Protein AF-A5JLA4-F1 (afdb_monomer)

InterPro domains:
  IPR000717 Proteasome component (PCI) domain [PS50250] (192-297)
  IPR008905 Eukaryotic translation i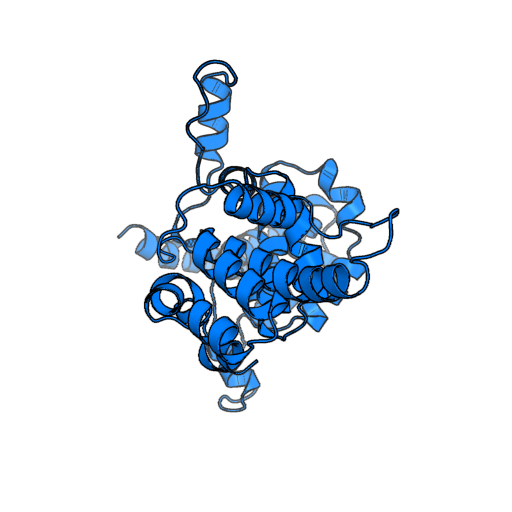nitiation factor 3 subunit C, N-terminal domain [PF05470] (1-224)
  IPR027516 Eukaryotic translation initiation factor 3 subunit C [PTHR13937] (1-297)

Solvent-accessible surface area (backbone atoms only — not comparable to full-atom values): 17112 Å² total; per-residue (Å²): 117,77,72,65,54,50,58,56,53,54,49,53,53,50,56,51,44,60,49,31,76,74,73,48,53,69,70,56,42,44,54,50,45,50,56,52,45,74,75,44,38,84,59,84,59,70,64,58,55,36,42,72,71,66,78,47,72,89,82,63,85,40,77,64,58,54,49,52,52,48,41,54,48,31,66,77,64,54,90,48,70,68,61,41,51,54,42,51,42,41,51,34,33,32,32,14,73,72,68,35,43,69,65,24,51,51,51,52,66,75,60,56,46,86,80,56,50,86,81,49,56,70,74,56,45,31,47,45,49,44,25,36,50,41,41,17,53,24,25,44,69,75,63,39,40,70,58,15,30,65,48,33,46,72,53,56,72,68,74,47,53,49,51,54,54,26,69,46,79,75,92,64,77,91,81,84,70,56,73,67,57,53,53,55,54,61,71,62,41,58,60,74,94,74,57,72,64,61,67,39,55,51,47,56,40,50,54,28,44,46,70,56,46,50,59,52,45,67,76,44,70,86,49,90,83,70,80,80,89,54,68,68,63,53,50,54,49,52,54,61,70,68,44,90,75,81,73,84,66,82,50,74,68,42,24,52,49,50,17,48,53,29,48,74,72,68,38,57,68,59,19,49,49,42,58,68,27,76,73,42,33,73,70,38,43,66,76,43,95,59,35,65,66,57,70,76,104

Radius of gyration: 21.77 Å; Cα contacts (8 Å, |Δi|>4): 275; chains: 1; bounding box: 60×40×55 Å

Mean predicted aligned error: 8.44 Å

Organism: NCBI:txid442706

pLDDT: mean 81.67, std 9.73, range [46.94, 92.56]

Structure (mmCIF, N/CA/C/O backbone):
data_AF-A5JLA4-F1
#
_entry.id   AF-A5JLA4-F1
#
loop_
_atom_site.group_PDB
_atom_site.id
_atom_site.type_symbol
_atom_site.label_atom_id
_atom_site.label_alt_id
_atom_site.label_comp_id
_atom_site.label_asym_id
_atom_site.label_entity_id
_atom_site.label_seq_id
_atom_site.pdbx_PDB_ins_code
_atom_site.Cartn_x
_atom_site.Cartn_y
_atom_site.Cartn_z
_atom_site.occupancy
_atom_site.B_iso_or_equiv
_atom_site.auth_seq_id
_atom_site.auth_comp_id
_atom_site.auth_asym_id
_atom_site.auth_atom_id
_atom_site.pdbx_PDB_model_num
ATOM 1 N N . GLU A 1 1 ? -8.160 -22.209 12.274 1.00 66.94 1 GLU A N 1
ATOM 2 C CA . GLU A 1 1 ? -9.284 -22.419 13.219 1.00 66.94 1 GLU A CA 1
ATOM 3 C C . GLU A 1 1 ? -9.563 -21.204 14.099 1.00 66.94 1 GLU A C 1
ATOM 5 O O . GLU A 1 1 ? -10.666 -20.693 14.002 1.00 66.94 1 GLU A O 1
ATOM 10 N N . ARG A 1 2 ? -8.575 -20.645 14.817 1.00 79.19 2 ARG A N 1
ATOM 11 C CA . ARG A 1 2 ? -8.752 -19.456 15.691 1.00 79.19 2 ARG A CA 1
ATOM 12 C C . ARG A 1 2 ? -9.284 -18.174 15.027 1.00 79.19 2 ARG A C 1
ATOM 14 O O . ARG A 1 2 ? -9.806 -17.306 15.708 1.00 79.19 2 ARG A O 1
ATOM 21 N N . LEU A 1 3 ? -9.168 -18.032 13.703 1.00 80.38 3 LEU A N 1
ATOM 22 C CA . LEU A 1 3 ? -9.750 -16.883 12.989 1.00 80.38 3 LEU A CA 1
ATOM 23 C C . LEU A 1 3 ? -11.290 -16.910 13.004 1.00 80.38 3 LEU A C 1
ATOM 25 O O . LEU A 1 3 ? -11.921 -15.863 12.918 1.00 80.38 3 LEU A O 1
ATOM 29 N N . LYS A 1 4 ? -11.907 -18.093 13.155 1.00 82.06 4 LYS A N 1
ATOM 30 C CA . LYS A 1 4 ? -13.369 -18.228 13.247 1.00 82.06 4 LYS A CA 1
ATOM 31 C C . LYS A 1 4 ? -13.924 -17.518 14.490 1.00 82.06 4 LYS A C 1
ATOM 33 O O . LYS A 1 4 ? -15.010 -16.947 14.422 1.00 82.06 4 LYS A O 1
ATOM 38 N N . ASP A 1 5 ? -13.145 -17.475 15.571 1.00 86.50 5 ASP A N 1
ATOM 39 C CA . ASP A 1 5 ? -13.527 -16.838 16.836 1.00 86.50 5 ASP A CA 1
ATOM 40 C C . ASP A 1 5 ? -13.591 -15.305 16.734 1.00 86.50 5 ASP A C 1
ATOM 42 O O . ASP A 1 5 ? -14.244 -14.641 17.542 1.00 86.50 5 ASP A O 1
ATOM 46 N N . GLU A 1 6 ? -12.970 -14.713 15.707 1.00 83.94 6 GLU A N 1
ATOM 47 C CA . GLU A 1 6 ? -13.051 -13.272 15.470 1.00 83.94 6 GLU A CA 1
ATOM 48 C C . GLU A 1 6 ? -14.491 -12.827 15.161 1.00 83.94 6 GLU A C 1
ATOM 50 O O . GLU A 1 6 ? -14.903 -11.720 15.519 1.00 83.94 6 GLU A O 1
ATOM 55 N N . VAL A 1 7 ? -15.296 -13.696 14.544 1.00 85.06 7 VAL A N 1
ATOM 56 C CA . VAL A 1 7 ? -16.712 -13.411 14.273 1.00 85.06 7 VAL A CA 1
ATOM 57 C C . VAL A 1 7 ? -17.472 -13.221 15.585 1.00 85.06 7 VAL A C 1
ATOM 59 O O . VAL A 1 7 ? -18.279 -12.299 15.709 1.00 85.06 7 VAL A O 1
ATOM 62 N N . THR A 1 8 ? -17.186 -14.050 16.587 1.00 87.88 8 THR A N 1
ATOM 63 C CA . THR A 1 8 ? -17.777 -13.971 17.927 1.00 87.88 8 THR A CA 1
ATOM 64 C C . THR A 1 8 ? -17.363 -12.683 18.633 1.00 87.88 8 THR A C 1
ATOM 66 O O . THR A 1 8 ? -18.220 -11.968 19.148 1.00 87.88 8 THR A O 1
ATOM 69 N N . VAL A 1 9 ? -16.077 -12.320 18.571 1.00 88.31 9 VAL A N 1
ATOM 70 C CA . VAL A 1 9 ? -15.567 -11.049 19.120 1.00 88.31 9 VAL A CA 1
ATOM 71 C C . VAL A 1 9 ? -16.243 -9.851 18.449 1.00 88.31 9 VAL A C 1
ATOM 73 O O . VAL A 1 9 ? -16.721 -8.940 19.122 1.00 88.31 9 VAL A O 1
ATOM 76 N N . THR A 1 10 ? -16.371 -9.876 17.123 1.00 86.19 10 THR A N 1
ATOM 77 C CA . THR A 1 10 ? -16.999 -8.794 16.352 1.00 86.19 10 THR A CA 1
ATOM 78 C C . THR A 1 10 ? -18.482 -8.616 16.706 1.00 86.19 10 THR A C 1
ATOM 80 O O . THR A 1 10 ? -18.977 -7.483 16.704 1.00 86.19 10 THR A O 1
ATOM 83 N N . LYS A 1 11 ? -19.186 -9.712 17.030 1.00 88.06 11 LYS A N 1
ATOM 84 C CA . LYS A 1 11 ? -20.574 -9.689 17.523 1.00 88.06 11 LYS A CA 1
ATOM 85 C C . LYS A 1 11 ? -20.670 -9.074 18.915 1.00 88.06 11 LYS A C 1
ATOM 87 O O . LYS A 1 11 ? -21.504 -8.201 19.119 1.00 88.06 11 LYS A O 1
ATOM 92 N N . ILE A 1 12 ? -19.786 -9.463 19.835 1.00 90.19 12 ILE A N 1
ATOM 93 C CA . ILE A 1 12 ? -19.742 -8.889 21.188 1.00 90.19 12 ILE A CA 1
ATOM 94 C C . ILE A 1 12 ? -19.487 -7.381 21.114 1.00 90.19 12 ILE A C 1
ATOM 96 O O . ILE A 1 12 ? -20.212 -6.613 21.737 1.00 90.19 12 ILE A O 1
ATOM 100 N N . ILE A 1 13 ? -18.525 -6.942 20.295 1.00 88.12 13 ILE A N 1
ATOM 101 C CA . ILE A 1 13 ? -18.253 -5.512 20.084 1.00 88.12 13 ILE A CA 1
ATOM 102 C C . ILE A 1 13 ? -19.504 -4.790 19.565 1.00 88.12 13 ILE A C 1
ATOM 104 O O . ILE A 1 13 ? -19.798 -3.689 20.016 1.00 88.12 13 ILE A O 1
ATOM 108 N N . ALA A 1 14 ? -20.269 -5.400 18.654 1.00 86.44 14 ALA A N 1
ATOM 109 C CA . ALA A 1 14 ? -21.513 -4.807 18.162 1.00 86.44 14 ALA A CA 1
ATOM 110 C C . ALA A 1 14 ? -22.585 -4.686 19.262 1.00 86.44 14 ALA A C 1
ATOM 112 O O . ALA A 1 14 ? -23.223 -3.644 19.373 1.00 86.44 14 ALA A O 1
ATOM 113 N N . SER A 1 15 ? -22.754 -5.703 20.112 1.00 86.75 15 SER A N 1
ATOM 114 C CA . SER A 1 15 ? -23.677 -5.638 21.256 1.00 86.75 15 SER A CA 1
ATOM 115 C C . SER A 1 15 ? -23.265 -4.570 22.271 1.00 86.75 15 SER A C 1
ATOM 117 O O . SER A 1 15 ? -24.107 -3.826 22.768 1.00 86.75 15 SER A O 1
ATOM 119 N N . VAL A 1 16 ? -21.964 -4.463 22.540 1.00 87.31 16 VAL A N 1
ATOM 120 C CA . VAL A 1 16 ? -21.384 -3.451 23.429 1.00 87.31 16 VAL A CA 1
ATOM 121 C C . VAL A 1 16 ? -21.577 -2.042 22.860 1.00 87.31 16 VAL A C 1
ATOM 123 O O . VAL A 1 16 ? -21.908 -1.127 23.608 1.00 87.31 16 VAL A O 1
ATOM 126 N N . LEU A 1 17 ? -21.453 -1.865 21.542 1.00 85.69 17 LEU A N 1
ATOM 127 C CA . LEU A 1 17 ? -21.744 -0.593 20.878 1.00 85.69 17 LEU A CA 1
ATOM 128 C C . LEU A 1 17 ? -23.204 -0.169 21.047 1.00 85.69 17 LEU A C 1
ATOM 130 O O . LEU A 1 17 ? -23.449 0.964 21.439 1.00 85.69 17 LEU A O 1
ATOM 134 N N . ILE A 1 18 ? -24.160 -1.079 20.835 1.00 86.38 18 ILE A N 1
ATOM 135 C CA . ILE A 1 18 ? -25.594 -0.785 21.018 1.00 86.38 18 ILE A CA 1
ATOM 136 C C . ILE A 1 18 ? -25.888 -0.356 22.463 1.00 86.38 18 ILE A C 1
ATOM 138 O O . ILE A 1 18 ? -26.743 0.494 22.705 1.00 86.38 18 ILE A O 1
ATOM 142 N N . TYR A 1 19 ? -25.184 -0.941 23.433 1.00 86.88 19 TYR A N 1
ATOM 143 C CA . TYR A 1 19 ? -25.302 -0.550 24.833 1.00 86.88 19 TYR A CA 1
ATOM 144 C C . TYR A 1 19 ? -24.712 0.845 25.094 1.00 86.88 19 TYR A C 1
ATOM 146 O O . TYR A 1 19 ? -25.384 1.696 25.681 1.00 86.88 19 TYR A O 1
ATOM 154 N N . PHE A 1 20 ? -23.493 1.115 24.617 1.00 83.81 20 PHE A N 1
ATOM 155 C CA . PHE A 1 20 ? -22.847 2.419 24.792 1.00 83.81 20 PHE A CA 1
ATOM 156 C C . PHE A 1 20 ? -23.548 3.548 24.033 1.00 83.81 20 PHE A C 1
ATOM 158 O O . PHE A 1 20 ? -23.560 4.668 24.523 1.00 83.81 20 PHE A O 1
ATOM 165 N N . GLU A 1 21 ? -24.201 3.277 22.903 1.00 82.62 21 GLU A N 1
ATOM 166 C CA . GLU A 1 21 ? -25.035 4.271 22.212 1.00 82.62 21 GLU A CA 1
ATOM 167 C C . GLU A 1 21 ? -26.263 4.692 23.040 1.00 82.62 21 GLU A C 1
ATOM 169 O O . GLU A 1 21 ? -26.787 5.785 22.841 1.00 82.62 21 GLU A O 1
ATOM 174 N N . ARG A 1 22 ? -26.727 3.852 23.977 1.00 82.81 22 ARG A N 1
ATOM 175 C CA . ARG A 1 22 ? -27.894 4.141 24.831 1.00 82.81 22 ARG A CA 1
ATOM 176 C C . ARG A 1 22 ? -27.537 4.789 26.166 1.00 82.81 22 ARG A C 1
ATOM 178 O O . ARG A 1 22 ? -28.340 5.550 26.691 1.00 82.81 22 ARG A O 1
ATOM 185 N N . VAL A 1 23 ? -26.388 4.433 26.738 1.00 81.75 23 VAL A N 1
ATOM 186 C CA . VAL A 1 23 ? -26.038 4.757 28.137 1.00 81.75 23 VAL A CA 1
ATOM 187 C C . VAL A 1 23 ? -24.684 5.472 28.255 1.00 81.75 23 VAL A C 1
ATOM 189 O O . VAL A 1 23 ? -24.396 6.080 29.280 1.00 81.75 23 VAL A O 1
ATOM 192 N N . GLY A 1 24 ? -23.831 5.379 27.235 1.00 73.69 24 GLY A N 1
ATOM 193 C CA . GLY A 1 24 ? -22.407 5.687 27.332 1.00 73.69 24 GLY A CA 1
ATOM 194 C C . GLY A 1 24 ? -22.045 7.167 27.241 1.00 73.69 24 GLY A C 1
ATOM 195 O O . GLY A 1 24 ? -22.727 7.976 26.614 1.00 73.69 24 GLY A O 1
ATOM 196 N N . ASN A 1 25 ? -20.888 7.487 27.821 1.00 81.62 25 ASN A N 1
ATOM 197 C CA . ASN A 1 25 ? -20.228 8.782 27.667 1.00 81.62 25 ASN A CA 1
ATOM 198 C C . ASN A 1 25 ? -19.558 8.903 26.286 1.00 81.62 25 ASN A C 1
ATOM 200 O O . ASN A 1 25 ? -19.065 7.915 25.739 1.00 81.62 25 ASN A O 1
ATOM 204 N N . GLU A 1 26 ? -19.433 10.126 25.755 1.00 81.94 26 GLU A N 1
ATOM 205 C CA . GLU A 1 26 ? -18.855 10.380 24.418 1.00 81.94 26 GLU A CA 1
ATOM 206 C C . GLU A 1 26 ? -17.454 9.754 24.240 1.00 81.94 26 GLU A C 1
ATOM 208 O O . GLU A 1 26 ? -17.169 9.123 23.222 1.00 81.94 26 GLU A O 1
ATOM 213 N N . ASN A 1 27 ? -16.608 9.812 25.274 1.00 82.50 27 ASN A N 1
ATOM 214 C CA . ASN A 1 27 ? -15.267 9.213 25.264 1.00 82.50 27 ASN A CA 1
ATOM 215 C C . ASN A 1 27 ? -15.278 7.674 25.196 1.00 82.50 27 ASN A C 1
ATOM 217 O O . ASN A 1 27 ? -14.388 7.063 24.598 1.00 82.50 27 ASN A O 1
ATOM 221 N N . GLU A 1 28 ? -16.257 7.027 25.828 1.00 83.75 28 GLU A N 1
ATOM 222 C CA . GLU A 1 28 ? -16.392 5.566 25.818 1.00 83.75 28 GLU A CA 1
ATOM 223 C C . GLU A 1 28 ? -16.891 5.084 24.458 1.00 83.75 28 GLU A C 1
ATOM 225 O O . GLU A 1 28 ? -16.367 4.106 23.918 1.00 83.75 28 GLU A O 1
ATOM 230 N N . ILE A 1 29 ? -17.817 5.838 23.860 1.00 84.94 29 ILE A N 1
ATOM 231 C CA . ILE A 1 29 ? -18.308 5.617 22.500 1.00 84.94 29 ILE A CA 1
ATOM 232 C C . ILE A 1 29 ? -17.151 5.724 21.495 1.00 84.94 29 ILE A C 1
ATOM 234 O O . ILE A 1 29 ? -16.971 4.819 20.680 1.00 84.94 29 ILE A O 1
ATOM 238 N N . CYS A 1 30 ? -16.295 6.750 21.594 1.00 84.94 30 CYS A N 1
ATOM 239 C CA . CYS A 1 30 ? -15.115 6.890 20.727 1.00 84.94 30 CYS A CA 1
ATOM 240 C C . CYS A 1 30 ? -14.162 5.687 20.826 1.00 84.94 30 CYS A C 1
ATOM 242 O O . CYS A 1 30 ? -13.672 5.188 19.810 1.00 84.94 30 CYS A O 1
ATOM 244 N N . ARG A 1 31 ? -13.926 5.164 22.036 1.00 85.81 31 ARG A N 1
ATOM 245 C CA . ARG A 1 31 ? -13.089 3.966 22.237 1.00 85.81 31 ARG A CA 1
ATOM 246 C C . ARG A 1 31 ? -13.733 2.715 21.648 1.00 85.81 31 ARG A C 1
ATOM 248 O O . ARG A 1 31 ? -13.039 1.917 21.017 1.00 85.81 31 ARG A O 1
ATOM 255 N N . ALA A 1 32 ? -15.037 2.538 21.838 1.00 86.88 32 ALA A N 1
ATOM 256 C CA . ALA A 1 32 ? -15.764 1.401 21.290 1.00 86.88 32 ALA A CA 1
ATOM 257 C C . ALA A 1 32 ? -15.799 1.442 19.750 1.00 86.88 32 ALA A C 1
ATOM 259 O O . ALA A 1 32 ? -15.558 0.418 19.104 1.00 86.88 32 ALA A O 1
ATOM 260 N N . TYR A 1 33 ? -15.995 2.623 19.152 1.00 87.75 33 TYR A N 1
ATOM 261 C CA . TYR A 1 33 ? -15.891 2.814 17.704 1.00 87.75 33 TYR A CA 1
ATOM 262 C C . TYR A 1 33 ? -14.491 2.516 17.185 1.00 87.75 33 TYR A C 1
ATOM 264 O O . TYR A 1 33 ? -14.370 1.781 16.208 1.00 87.75 33 TYR A O 1
ATOM 272 N N . LEU A 1 34 ? -13.433 2.975 17.861 1.00 87.88 34 LEU A N 1
ATOM 273 C CA . LEU A 1 34 ? -12.066 2.633 17.467 1.00 87.88 34 LEU A CA 1
ATOM 274 C C . LEU A 1 34 ? -11.853 1.112 17.441 1.00 87.88 34 LEU A C 1
ATOM 276 O O . LEU A 1 34 ? -11.299 0.590 16.477 1.00 87.88 34 LEU A O 1
ATOM 280 N N . ARG A 1 35 ? -12.350 0.376 18.445 1.00 87.69 35 ARG A N 1
ATOM 281 C CA . ARG A 1 35 ? -12.269 -1.096 18.454 1.00 87.69 35 ARG A CA 1
ATOM 282 C C . ARG A 1 35 ? -13.012 -1.728 17.287 1.00 87.69 35 ARG A C 1
ATOM 284 O O . ARG A 1 35 ? -12.514 -2.672 16.683 1.00 87.69 35 ARG A O 1
ATOM 291 N N . LYS A 1 36 ? -14.187 -1.211 16.935 1.00 87.62 36 LYS A N 1
ATOM 292 C CA . LYS A 1 36 ? -14.930 -1.701 15.771 1.00 87.62 36 LYS A CA 1
ATOM 293 C C . LYS A 1 36 ? -14.187 -1.423 14.465 1.00 87.62 36 LYS A C 1
ATOM 295 O O . LYS A 1 36 ? -14.113 -2.316 13.623 1.00 87.62 36 LYS A O 1
ATOM 300 N N . ILE A 1 37 ? -13.607 -0.231 14.330 1.00 88.38 37 ILE A N 1
ATOM 301 C CA . ILE A 1 37 ? -12.785 0.173 13.186 1.00 88.38 37 ILE A CA 1
ATOM 302 C C . ILE A 1 37 ? -11.580 -0.761 13.039 1.00 88.38 37 ILE A C 1
ATOM 304 O O . ILE A 1 37 ? -11.349 -1.257 11.940 1.00 88.38 37 ILE A O 1
ATOM 308 N N . GLU A 1 38 ? -10.874 -1.081 14.131 1.00 86.62 38 GLU A N 1
ATOM 309 C CA . GLU A 1 38 ? -9.715 -1.995 14.144 1.00 86.62 38 GLU A CA 1
ATOM 310 C C . GLU A 1 38 ? -10.033 -3.390 13.568 1.00 86.62 38 GLU A C 1
ATOM 312 O O . GLU A 1 38 ? -9.162 -4.015 12.966 1.00 86.62 38 GLU A O 1
ATOM 317 N N . HIS A 1 39 ? -11.276 -3.864 13.688 1.00 85.81 39 HIS A N 1
ATOM 318 C CA . HIS A 1 39 ? -11.716 -5.150 13.127 1.00 85.81 39 HIS A CA 1
ATOM 319 C C . HIS A 1 39 ? -12.315 -5.061 11.713 1.00 85.81 39 HIS A C 1
ATOM 321 O O . HIS A 1 39 ? -12.572 -6.097 11.093 1.00 85.81 39 HIS A O 1
ATOM 327 N N . LEU A 1 40 ? -12.556 -3.847 11.207 1.00 85.12 40 LEU A N 1
ATOM 328 C CA . LEU A 1 40 ? -13.207 -3.598 9.919 1.00 85.12 40 LEU A CA 1
ATOM 329 C C . LEU A 1 40 ? -12.229 -3.100 8.848 1.00 85.12 40 LEU A C 1
ATOM 331 O O . LEU A 1 40 ? -12.338 -3.507 7.696 1.00 85.12 40 LEU A O 1
ATOM 335 N N . TYR A 1 41 ? -11.264 -2.247 9.211 1.00 87.25 41 TYR A N 1
ATOM 336 C CA . TYR A 1 41 ? -10.481 -1.466 8.242 1.00 87.25 41 TYR A CA 1
ATOM 337 C C . TYR A 1 41 ? -9.702 -2.314 7.228 1.00 87.25 41 TYR A C 1
ATOM 339 O O . TYR A 1 41 ? -9.561 -1.910 6.076 1.00 87.25 41 TYR A O 1
ATOM 347 N N . TYR A 1 42 ? -9.230 -3.491 7.642 1.00 84.75 42 TYR A N 1
ATOM 348 C CA . TYR A 1 42 ? -8.415 -4.378 6.814 1.00 84.75 42 TYR A CA 1
ATOM 349 C C . TYR A 1 42 ? -9.233 -5.389 5.996 1.00 84.75 42 TYR A C 1
ATOM 351 O O . TYR A 1 42 ? -8.670 -6.088 5.154 1.00 84.75 42 TYR A O 1
ATOM 359 N N . LYS A 1 43 ? -10.545 -5.498 6.242 1.00 83.81 43 LYS A N 1
ATOM 360 C CA . LYS A 1 43 ? -11.416 -6.428 5.521 1.00 83.81 43 LYS A CA 1
ATOM 361 C C . LYS A 1 43 ? -11.858 -5.786 4.217 1.00 83.81 43 LYS A C 1
ATOM 363 O O . LYS A 1 43 ? -12.445 -4.705 4.207 1.00 83.81 43 LYS A O 1
ATOM 368 N N . PHE A 1 44 ? -11.572 -6.479 3.123 1.00 77.75 44 PHE A N 1
ATOM 369 C CA . PHE A 1 44 ? -12.075 -6.099 1.818 1.00 77.75 44 PHE A CA 1
ATOM 370 C C . PHE A 1 44 ? -13.526 -6.544 1.682 1.00 77.75 44 PHE A C 1
ATOM 372 O O . PHE A 1 44 ? -13.865 -7.693 1.965 1.00 77.75 44 PHE A O 1
ATOM 379 N N . ASP A 1 45 ? -14.366 -5.618 1.248 1.00 73.69 45 ASP A N 1
ATOM 380 C CA . ASP A 1 45 ? -15.789 -5.832 1.054 1.00 73.69 45 ASP A CA 1
ATOM 381 C C . ASP A 1 45 ? -16.081 -5.708 -0.448 1.00 73.69 45 ASP A C 1
ATOM 383 O O . ASP A 1 45 ? -16.124 -4.592 -0.976 1.00 73.69 45 ASP A O 1
ATOM 387 N N . PRO A 1 46 ? -16.259 -6.833 -1.164 1.00 65.94 46 PRO A N 1
ATOM 388 C CA . PRO A 1 46 ? -16.522 -6.808 -2.599 1.00 65.94 46 PRO A CA 1
ATOM 389 C C . PRO A 1 46 ? -17.856 -6.123 -2.928 1.00 65.94 46 PRO A C 1
ATOM 391 O O . PRO A 1 46 ? -18.048 -5.677 -4.061 1.00 65.94 46 PRO A O 1
ATOM 394 N N . ASN A 1 47 ? -18.762 -5.975 -1.953 1.00 63.16 47 ASN A N 1
ATOM 395 C CA . ASN A 1 47 ? -20.036 -5.292 -2.150 1.00 63.16 47 ASN A CA 1
ATOM 396 C C . ASN A 1 47 ? -19.849 -3.782 -2.356 1.00 63.16 47 ASN A C 1
ATOM 398 O O . ASN A 1 47 ? -20.628 -3.177 -3.086 1.00 63.16 47 ASN A O 1
ATOM 402 N N . VAL A 1 48 ? -18.777 -3.178 -1.823 1.00 61.62 48 VAL A N 1
ATOM 403 C CA . VAL A 1 48 ? -18.426 -1.765 -2.081 1.00 61.62 48 VAL A CA 1
ATOM 404 C C . VAL A 1 48 ? -18.144 -1.544 -3.568 1.00 61.62 48 VAL A C 1
ATOM 406 O O . VAL A 1 48 ? -18.594 -0.566 -4.165 1.00 61.62 48 VAL A O 1
ATOM 409 N N . LEU A 1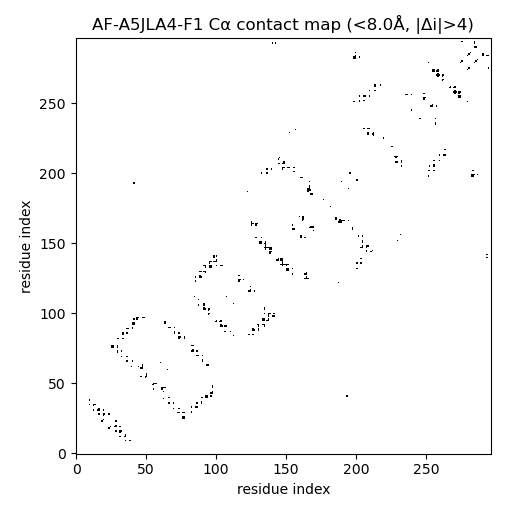 49 ? -17.420 -2.475 -4.189 1.00 61.78 49 LEU A N 1
ATOM 410 C CA . LEU A 1 49 ? -17.076 -2.400 -5.608 1.00 61.78 49 LEU A CA 1
ATOM 411 C C . LEU A 1 49 ? -18.260 -2.741 -6.506 1.00 61.78 49 LEU A C 1
ATOM 413 O O . LEU A 1 49 ? -18.426 -2.107 -7.544 1.00 61.78 49 LEU A O 1
ATOM 417 N N . LYS A 1 50 ? -19.121 -3.675 -6.096 1.00 60.31 50 LYS A N 1
ATOM 418 C CA . LYS A 1 50 ? -20.383 -3.959 -6.798 1.00 60.31 50 LYS A CA 1
ATOM 419 C C . LYS A 1 50 ? -21.367 -2.788 -6.720 1.00 60.31 50 LYS A C 1
ATOM 421 O O . LYS A 1 50 ? -21.991 -2.457 -7.723 1.00 60.31 50 LYS A O 1
ATOM 426 N N . LYS A 1 51 ? -21.428 -2.086 -5.580 1.00 59.97 51 LYS A N 1
ATOM 427 C CA . LYS A 1 51 ? -22.171 -0.822 -5.425 1.00 59.97 51 LYS A CA 1
ATOM 428 C C . LYS A 1 51 ? -21.618 0.263 -6.354 1.00 59.97 51 LYS A C 1
ATOM 430 O O . LYS A 1 51 ? -22.393 0.931 -7.027 1.00 59.97 51 LYS A O 1
ATOM 435 N N . LYS A 1 52 ? -20.290 0.387 -6.480 1.00 59.50 52 LYS A N 1
ATOM 436 C CA . LYS A 1 52 ? -19.654 1.294 -7.459 1.00 59.50 52 LYS A CA 1
ATOM 437 C C . LYS A 1 52 ? -19.927 0.920 -8.918 1.00 59.50 52 LYS A C 1
ATOM 439 O O . LYS A 1 52 ? -20.061 1.814 -9.744 1.00 59.50 52 LYS A O 1
ATOM 444 N N . LYS A 1 53 ? -19.999 -0.376 -9.233 1.00 60.41 53 LYS A N 1
ATOM 445 C CA . LYS A 1 53 ? -20.340 -0.888 -10.573 1.00 60.41 53 LYS A CA 1
ATOM 446 C C . LYS A 1 53 ? -21.847 -0.822 -10.874 1.00 60.41 53 LYS A C 1
ATOM 448 O O . LYS A 1 53 ? -22.241 -1.096 -11.999 1.00 60.41 53 LYS A O 1
ATOM 453 N N . GLY A 1 54 ? -22.672 -0.403 -9.905 1.00 57.56 54 GLY A N 1
ATOM 454 C CA . GLY A 1 54 ? -24.111 -0.180 -10.074 1.00 57.56 54 GLY A CA 1
ATOM 455 C C . GLY A 1 54 ? -24.983 -1.435 -9.948 1.00 57.56 54 GLY A C 1
ATOM 456 O O . GLY A 1 54 ? -26.163 -1.378 -10.270 1.00 57.56 54 GLY A O 1
ATOM 457 N N . GLU A 1 55 ? -24.434 -2.559 -9.475 1.00 55.72 55 GLU A N 1
ATOM 458 C CA . GLU A 1 55 ? -25.135 -3.855 -9.414 1.00 55.72 55 GLU A CA 1
ATOM 459 C C . GLU A 1 55 ? -25.991 -4.044 -8.142 1.00 55.72 55 GLU A C 1
ATOM 461 O O . GLU A 1 55 ? -26.755 -5.003 -8.057 1.00 55.72 55 GLU A O 1
ATOM 466 N N . ILE A 1 56 ? -25.882 -3.155 -7.142 1.00 48.09 56 ILE A N 1
ATOM 467 C CA . ILE A 1 56 ? -26.567 -3.268 -5.837 1.00 48.09 56 ILE A CA 1
ATOM 468 C C . ILE A 1 56 ? -27.320 -1.961 -5.518 1.00 48.09 56 ILE A C 1
ATOM 470 O O . ILE A 1 56 ? -26.777 -0.878 -5.759 1.00 48.09 56 ILE A O 1
ATOM 474 N N . PRO A 1 57 ? -28.548 -2.020 -4.959 1.00 46.94 57 PRO A N 1
ATOM 475 C CA . PRO A 1 57 ? -29.307 -0.834 -4.568 1.00 46.94 57 PRO A CA 1
ATOM 476 C C . PRO A 1 57 ? -28.614 -0.002 -3.471 1.00 46.94 57 PRO A C 1
ATOM 478 O O . PRO A 1 57 ? -27.976 -0.522 -2.558 1.00 46.94 57 PRO A O 1
ATOM 481 N N . VAL A 1 58 ? -28.808 1.322 -3.536 1.00 53.25 58 VAL A N 1
ATOM 482 C CA . VAL A 1 58 ? -28.226 2.360 -2.649 1.00 53.25 58 VAL A CA 1
ATOM 483 C C . VAL A 1 58 ? -28.538 2.144 -1.154 1.00 53.25 58 VAL A C 1
ATOM 485 O O . VAL A 1 58 ? -27.859 2.702 -0.294 1.00 53.25 58 VAL A O 1
ATOM 488 N N . THR A 1 59 ? -29.533 1.315 -0.837 1.00 47.03 59 THR A N 1
ATOM 489 C CA . THR A 1 59 ? -30.055 1.036 0.508 1.00 47.03 59 THR A CA 1
ATOM 490 C C . THR A 1 59 ? -29.189 0.128 1.380 1.00 47.03 59 THR A C 1
ATOM 492 O O . THR A 1 59 ? -29.373 0.142 2.597 1.00 47.03 59 THR A O 1
ATOM 495 N N . GLU A 1 60 ? -28.252 -0.651 0.827 1.00 55.47 60 GLU A N 1
ATOM 496 C CA . GLU A 1 60 ? -27.365 -1.458 1.672 1.00 55.47 60 GLU A CA 1
ATOM 497 C C . GLU A 1 60 ? -26.272 -0.589 2.307 1.00 55.47 60 GLU A C 1
ATOM 499 O O . GLU A 1 60 ? -25.415 -0.004 1.627 1.00 55.47 60 GLU A O 1
ATOM 504 N N . VAL A 1 61 ? -26.318 -0.515 3.643 1.00 58.94 61 VAL A N 1
ATOM 505 C CA . VAL A 1 61 ? -25.303 0.142 4.467 1.00 58.94 61 VAL A CA 1
ATOM 506 C C . VAL A 1 61 ? -23.979 -0.561 4.214 1.00 58.94 61 VAL A C 1
ATOM 508 O O . VAL A 1 61 ? -23.769 -1.703 4.617 1.00 58.94 61 VAL A O 1
ATOM 511 N N . THR A 1 62 ? -23.095 0.122 3.503 1.00 70.44 62 THR A N 1
ATOM 512 C CA . THR A 1 62 ? -21.827 -0.457 3.083 1.00 70.44 62 THR A CA 1
ATOM 513 C C . THR A 1 62 ? -20.792 -0.312 4.199 1.00 70.44 62 THR A C 1
ATOM 515 O O . THR A 1 62 ? -20.868 0.612 5.012 1.00 70.44 62 THR A O 1
ATOM 518 N N . SER A 1 63 ? -19.781 -1.185 4.229 1.00 73.50 63 SER A N 1
ATOM 519 C CA . SER A 1 63 ? -18.654 -1.084 5.171 1.00 73.50 63 SER A CA 1
ATOM 520 C C . SER A 1 63 ? -17.985 0.305 5.164 1.00 73.50 63 SER A C 1
ATOM 522 O O . SER A 1 63 ? -17.554 0.786 6.211 1.00 73.50 63 SER A O 1
ATOM 524 N N . MET A 1 64 ? -17.984 0.982 4.010 1.00 76.75 64 MET A N 1
ATOM 525 C CA . MET A 1 64 ? -17.497 2.354 3.840 1.00 76.75 64 MET A CA 1
ATOM 526 C C . MET A 1 64 ? -18.381 3.398 4.538 1.00 76.75 64 MET A C 1
ATOM 528 O O . MET A 1 64 ? -17.856 4.251 5.242 1.00 76.75 64 MET A O 1
ATOM 532 N N . ASP A 1 65 ? -19.708 3.288 4.427 1.00 80.12 65 ASP A N 1
ATOM 533 C CA . ASP A 1 65 ? -20.648 4.223 5.066 1.00 80.12 65 ASP A CA 1
ATOM 534 C C . ASP A 1 65 ? -20.560 4.133 6.601 1.00 80.12 65 ASP A C 1
ATOM 536 O O . ASP A 1 65 ? -20.622 5.141 7.310 1.00 80.12 65 ASP A O 1
ATOM 540 N N . LEU A 1 66 ? -20.363 2.916 7.127 1.00 82.88 66 LEU A N 1
ATOM 541 C CA . LEU A 1 66 ? -20.115 2.690 8.554 1.00 82.88 66 LEU A CA 1
ATOM 542 C C . LEU A 1 66 ? -18.788 3.305 9.001 1.00 82.88 66 LEU A C 1
ATOM 544 O O . LEU A 1 66 ? -18.750 3.973 10.035 1.00 82.88 66 LEU A O 1
ATOM 548 N N . MET A 1 67 ? -17.718 3.096 8.228 1.00 85.25 67 MET A N 1
ATOM 549 C CA . MET A 1 67 ? -16.404 3.670 8.519 1.00 85.25 67 MET A CA 1
ATOM 550 C C . MET A 1 67 ? -16.474 5.200 8.549 1.00 85.25 67 MET A C 1
ATOM 552 O O . MET A 1 67 ? -16.056 5.810 9.529 1.00 85.25 67 MET A O 1
ATOM 556 N N . ASP A 1 68 ? -17.095 5.812 7.541 1.00 86.31 68 ASP A N 1
ATOM 557 C CA . ASP A 1 68 ? -17.294 7.257 7.460 1.00 86.31 68 ASP A CA 1
ATOM 558 C C . ASP A 1 68 ? -18.075 7.794 8.665 1.00 86.31 68 ASP A C 1
ATOM 560 O O . ASP A 1 68 ? -17.684 8.804 9.254 1.00 86.31 68 ASP A O 1
ATOM 564 N N . LYS A 1 69 ? -19.168 7.125 9.060 1.00 87.56 69 LYS A N 1
ATOM 565 C CA . LYS A 1 69 ? -19.973 7.521 10.226 1.00 87.56 69 LYS A CA 1
ATOM 566 C C . LYS A 1 69 ? -19.146 7.484 11.511 1.00 87.56 69 LYS A C 1
ATOM 568 O O . LYS A 1 69 ? -19.171 8.448 12.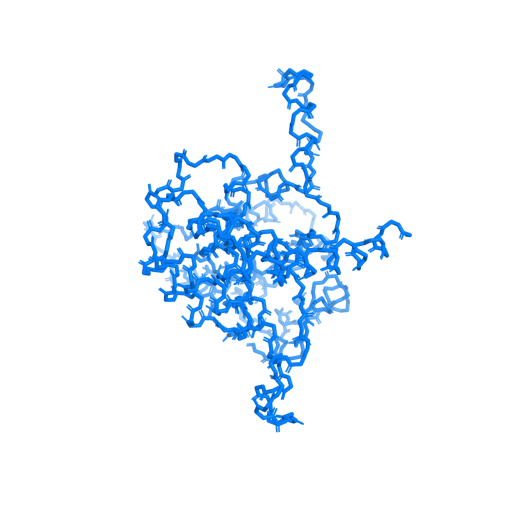277 1.00 87.56 69 LYS A O 1
ATOM 573 N N . PHE A 1 70 ? -18.409 6.398 11.746 1.00 86.81 70 PHE A N 1
ATOM 574 C CA . PHE A 1 70 ? -17.594 6.250 12.952 1.00 86.81 70 PHE A CA 1
ATOM 575 C C . PHE A 1 70 ? -16.427 7.240 12.978 1.00 86.81 70 PHE A C 1
ATOM 577 O O . PHE A 1 70 ? -16.197 7.884 14.000 1.00 86.81 70 PHE A O 1
ATOM 584 N N . CYS A 1 71 ? -15.733 7.432 11.856 1.00 86.88 71 CYS A N 1
ATOM 585 C CA . CYS A 1 71 ? -14.624 8.376 11.761 1.00 86.88 71 CYS A CA 1
ATOM 586 C C . CYS A 1 71 ? -15.092 9.826 11.932 1.00 86.88 71 CYS A C 1
ATOM 588 O O . CYS A 1 71 ? -14.497 10.551 12.723 1.00 86.88 71 CYS A O 1
ATOM 590 N N . LYS A 1 72 ? -16.198 10.241 11.294 1.00 89.00 72 LYS A N 1
ATOM 591 C CA . LYS A 1 72 ? -16.773 11.589 11.479 1.00 89.00 72 LYS A CA 1
ATOM 592 C C . LYS A 1 72 ? -17.175 11.850 12.930 1.00 89.00 72 LYS A C 1
ATOM 594 O O . LYS A 1 72 ? -16.949 12.949 13.432 1.00 89.00 72 LYS A O 1
ATOM 599 N N . PHE A 1 73 ? -17.725 10.846 13.615 1.00 87.25 73 PHE A N 1
ATOM 600 C CA . PHE A 1 73 ? -18.047 10.965 15.036 1.00 87.25 73 PHE A CA 1
ATOM 601 C C . PHE A 1 73 ? -16.789 11.168 15.888 1.00 87.25 73 PHE A C 1
ATOM 603 O O . PHE A 1 73 ? -16.748 12.087 16.704 1.00 87.25 73 PHE A O 1
ATOM 610 N N . ILE A 1 74 ? -15.744 10.363 15.658 1.00 87.06 74 ILE A N 1
ATOM 611 C CA . ILE A 1 74 ? -14.463 10.497 16.365 1.00 87.06 74 ILE A CA 1
ATOM 612 C C . ILE A 1 74 ? -13.846 11.879 16.103 1.00 87.06 74 ILE A C 1
ATOM 614 O O . ILE A 1 74 ? -13.349 12.508 17.029 1.00 87.06 74 ILE A O 1
ATOM 618 N N . TYR A 1 75 ? -13.928 12.408 14.881 1.00 86.44 75 TYR A N 1
ATOM 619 C CA . TYR A 1 75 ? -13.375 13.731 14.568 1.00 86.44 75 TYR A CA 1
ATOM 620 C C . TYR A 1 75 ? -14.058 14.865 15.338 1.00 86.44 75 TYR A C 1
ATOM 622 O O . TYR A 1 75 ? -13.382 15.801 15.751 1.00 86.44 75 TYR A O 1
ATOM 630 N N . ALA A 1 76 ? -15.377 14.781 15.536 1.00 85.75 76 ALA A N 1
ATOM 631 C CA . ALA A 1 76 ? -16.157 15.838 16.175 1.00 85.75 76 ALA A CA 1
ATOM 632 C C . ALA A 1 76 ? -16.139 15.786 17.711 1.00 85.75 76 ALA A C 1
ATOM 634 O O . ALA A 1 76 ? -16.306 16.819 18.356 1.00 85.75 76 ALA A O 1
ATOM 635 N N . LYS A 1 77 ? -16.012 14.590 18.296 1.00 81.25 77 LYS A N 1
ATOM 636 C CA . LYS A 1 77 ? -16.273 14.355 19.727 1.00 81.25 77 LYS A CA 1
ATOM 637 C C . LYS A 1 77 ? -15.048 13.972 20.545 1.00 81.25 77 LYS A C 1
ATOM 639 O O . LYS A 1 77 ? -15.121 13.938 21.768 1.00 81.25 77 LYS A O 1
ATOM 644 N N . ASP A 1 78 ? -13.934 13.653 19.900 1.00 76.06 78 ASP A N 1
ATOM 645 C CA . ASP A 1 78 ? -12.747 13.192 20.604 1.00 76.06 78 ASP A CA 1
ATOM 646 C C . ASP A 1 78 ? -11.832 14.349 21.013 1.00 76.06 78 ASP A C 1
ATOM 648 O O . ASP A 1 78 ? -11.365 15.123 20.174 1.00 76.06 78 ASP A O 1
ATOM 652 N N . ASN A 1 79 ? -11.529 14.410 22.310 1.00 72.00 79 ASN A N 1
ATOM 653 C CA . ASN A 1 79 ? -10.565 15.345 22.892 1.00 72.00 79 ASN A CA 1
ATOM 654 C C . ASN A 1 79 ? -9.122 14.814 22.843 1.00 72.00 79 ASN A C 1
ATOM 656 O O . ASN A 1 79 ? -8.191 15.556 23.143 1.00 72.00 79 ASN A O 1
ATOM 660 N N . THR A 1 80 ? -8.913 13.537 22.499 1.00 78.81 80 THR A N 1
ATOM 661 C CA . THR A 1 80 ? -7.580 12.927 22.448 1.00 78.81 80 THR A CA 1
ATOM 662 C C . THR A 1 80 ? -7.043 12.834 21.023 1.00 78.81 80 THR A C 1
ATOM 664 O O . THR A 1 80 ? -7.569 12.108 20.185 1.00 78.81 80 THR A O 1
ATOM 667 N N . ASP A 1 81 ? -5.913 13.486 20.748 1.00 80.38 81 ASP A N 1
ATOM 668 C CA . ASP A 1 81 ? -5.315 13.458 19.403 1.00 80.38 81 ASP A CA 1
ATOM 669 C C . ASP A 1 81 ? -4.892 12.044 18.967 1.00 80.38 81 ASP A C 1
ATOM 671 O O . ASP A 1 81 ? -4.894 11.717 17.784 1.00 80.38 81 ASP A O 1
ATOM 675 N N . ARG A 1 82 ? -4.595 11.150 19.918 1.00 84.31 82 ARG A N 1
ATOM 676 C CA . ARG A 1 82 ? -4.171 9.774 19.618 1.00 84.31 82 ARG A CA 1
ATOM 677 C C . ARG A 1 82 ? -5.269 8.928 18.970 1.00 84.31 82 ARG A C 1
ATOM 679 O O . ARG A 1 82 ? -4.990 8.205 18.012 1.00 84.31 82 ARG A O 1
ATOM 686 N N . ILE A 1 83 ? -6.487 8.950 19.516 1.00 85.81 83 ILE A N 1
ATOM 687 C CA . ILE A 1 83 ? -7.601 8.148 18.986 1.00 85.81 83 ILE A CA 1
ATOM 688 C C . ILE A 1 83 ? -8.026 8.729 17.633 1.00 85.81 83 ILE A C 1
ATOM 690 O O . ILE A 1 83 ? -8.171 7.964 16.675 1.00 85.81 83 ILE A O 1
ATOM 694 N N . ARG A 1 84 ? -8.081 10.062 17.519 1.00 88.12 84 ARG A N 1
ATOM 695 C CA . ARG A 1 84 ? -8.276 10.770 16.249 1.00 88.12 84 ARG A CA 1
ATOM 696 C C . ARG A 1 84 ? -7.272 10.336 15.177 1.00 88.12 84 ARG A C 1
ATOM 698 O O . ARG A 1 84 ? -7.692 9.888 14.114 1.00 88.12 84 ARG A O 1
ATOM 705 N N . THR A 1 85 ? -5.969 10.369 15.457 1.00 88.50 85 THR A N 1
ATOM 706 C CA . THR A 1 85 ? -4.928 9.963 14.494 1.00 88.50 85 THR A CA 1
ATOM 707 C C . THR A 1 85 ? -5.086 8.511 14.046 1.00 88.50 85 THR A C 1
ATOM 709 O O . THR A 1 85 ? -5.043 8.223 12.851 1.00 88.50 85 THR A O 1
ATOM 712 N N . ARG A 1 86 ? -5.342 7.577 14.972 1.00 89.06 86 ARG A N 1
ATOM 713 C CA . ARG A 1 86 ? -5.571 6.163 14.615 1.00 89.06 86 ARG A CA 1
ATOM 714 C C . ARG A 1 86 ? -6.819 5.980 13.753 1.00 89.06 86 ARG A C 1
ATOM 716 O O . ARG A 1 86 ? -6.787 5.184 12.816 1.00 89.06 86 ARG A O 1
ATOM 723 N N . ALA A 1 87 ? -7.890 6.716 14.048 1.00 89.81 87 ALA A N 1
ATOM 724 C CA . ALA A 1 87 ? -9.109 6.689 13.252 1.00 89.81 87 ALA A CA 1
ATOM 725 C C . ALA A 1 87 ? -8.865 7.217 11.832 1.00 89.81 87 ALA A C 1
ATOM 727 O O . ALA A 1 87 ? -9.297 6.572 10.882 1.00 89.81 87 ALA A O 1
ATOM 728 N N . ILE A 1 88 ? -8.118 8.318 11.674 1.00 90.69 88 ILE A N 1
ATOM 729 C CA . ILE A 1 88 ? -7.746 8.859 10.355 1.00 90.69 88 ILE A CA 1
ATOM 730 C C . ILE A 1 88 ? -6.927 7.832 9.561 1.00 90.69 88 ILE A C 1
ATOM 732 O O . ILE A 1 88 ? -7.245 7.545 8.408 1.00 90.69 88 ILE A O 1
ATOM 736 N N . LEU A 1 89 ? -5.904 7.227 10.173 1.00 91.94 89 LEU A N 1
ATOM 737 C CA . LEU A 1 89 ? -5.062 6.233 9.499 1.00 91.94 89 LEU A CA 1
ATOM 738 C C . LEU A 1 89 ? -5.862 5.006 9.036 1.00 91.94 89 LEU A C 1
ATOM 740 O O . LEU A 1 89 ? -5.683 4.536 7.912 1.00 91.94 89 LEU A O 1
ATOM 744 N N . ALA A 1 90 ? -6.762 4.498 9.882 1.00 91.19 90 ALA A N 1
ATOM 745 C CA . ALA A 1 90 ? -7.631 3.376 9.535 1.00 91.19 90 ALA A CA 1
ATOM 746 C C . ALA A 1 90 ? -8.645 3.743 8.437 1.00 91.19 90 ALA A C 1
ATOM 748 O O . ALA A 1 90 ? -8.923 2.930 7.555 1.00 91.19 90 ALA A O 1
ATOM 749 N N . HIS A 1 91 ? -9.151 4.977 8.457 1.00 91.38 91 HIS A N 1
ATOM 750 C CA . HIS A 1 91 ? -10.059 5.507 7.447 1.00 91.38 91 HIS A CA 1
ATOM 751 C C . HIS A 1 91 ? -9.393 5.574 6.066 1.00 91.38 91 HIS A C 1
ATOM 753 O O . HIS A 1 91 ? -9.937 5.056 5.091 1.00 91.38 91 HIS A O 1
ATOM 759 N N . ILE A 1 92 ? -8.178 6.130 5.991 1.00 92.12 92 ILE A N 1
ATOM 760 C CA . ILE A 1 92 ? -7.395 6.203 4.748 1.00 92.12 92 ILE A CA 1
ATOM 761 C C . ILE A 1 92 ? -7.067 4.798 4.238 1.00 92.12 92 ILE A C 1
ATOM 763 O O . ILE A 1 92 ? -7.227 4.522 3.050 1.00 92.12 92 ILE A O 1
ATOM 767 N N . TYR A 1 93 ? -6.656 3.889 5.130 1.00 91.62 93 TYR A N 1
ATOM 768 C CA . TYR A 1 93 ? -6.371 2.500 4.765 1.00 91.62 93 TYR A CA 1
ATOM 769 C C . TYR A 1 93 ? -7.583 1.832 4.107 1.00 91.62 93 TYR A C 1
ATOM 771 O O . TYR A 1 93 ? -7.436 1.145 3.097 1.00 91.62 93 TYR A O 1
ATOM 779 N N . HIS A 1 94 ? -8.779 2.046 4.663 1.00 89.81 94 HIS A N 1
ATOM 780 C CA . HIS A 1 94 ? -10.010 1.470 4.135 1.00 89.81 94 HIS A CA 1
ATOM 781 C C . HIS A 1 94 ? -10.377 2.059 2.767 1.00 89.81 94 HIS A C 1
ATOM 783 O O . HIS A 1 94 ? -10.681 1.308 1.843 1.00 89.81 94 HIS A O 1
ATOM 789 N N . HIS A 1 95 ? -10.277 3.381 2.589 1.00 89.81 95 HIS A N 1
ATOM 790 C CA . HIS A 1 95 ? -10.495 4.014 1.279 1.00 89.81 95 HIS A CA 1
ATOM 791 C C . HIS A 1 95 ? -9.509 3.522 0.218 1.00 89.81 95 HIS A C 1
ATOM 793 O O . HIS A 1 95 ? -9.917 3.217 -0.904 1.00 89.81 95 HIS A O 1
ATOM 799 N N . ALA A 1 96 ? -8.231 3.378 0.579 1.00 89.69 96 ALA A N 1
ATOM 800 C CA . ALA A 1 96 ? -7.205 2.846 -0.313 1.00 89.69 96 ALA A CA 1
ATOM 801 C C . ALA A 1 96 ? -7.485 1.386 -0.717 1.00 89.69 96 ALA A C 1
ATOM 803 O O . ALA A 1 96 ? -7.256 1.004 -1.866 1.00 89.69 96 ALA A O 1
ATOM 804 N N . LEU A 1 97 ? -8.023 0.575 0.199 1.00 87.50 97 LEU A N 1
ATOM 805 C CA . LEU A 1 97 ? -8.373 -0.821 -0.068 1.00 87.50 97 LEU A CA 1
ATOM 806 C C . LEU A 1 97 ? -9.512 -0.950 -1.100 1.00 87.50 97 LEU A C 1
ATOM 808 O O . LEU A 1 97 ? -9.487 -1.854 -1.932 1.00 87.50 97 LEU A O 1
ATOM 812 N N . HIS A 1 98 ? -10.470 -0.018 -1.085 1.00 86.69 98 HIS A N 1
ATOM 813 C CA . HIS A 1 98 ? -11.655 -0.007 -1.961 1.00 86.69 98 HIS A CA 1
ATOM 814 C C . HIS A 1 98 ? -11.515 0.851 -3.221 1.00 86.69 98 HIS A C 1
ATOM 816 O O . HIS A 1 98 ? -12.523 1.269 -3.798 1.00 86.69 98 HIS A O 1
ATOM 822 N N . ASP A 1 99 ? -10.294 1.158 -3.654 1.00 83.69 99 ASP A N 1
ATOM 823 C CA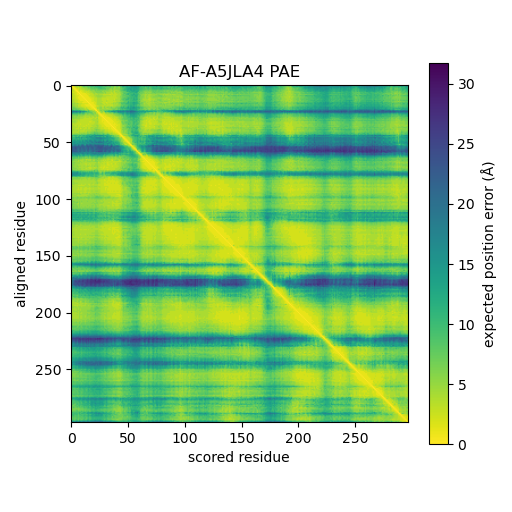 . ASP A 1 99 ? -10.024 1.918 -4.885 1.00 83.69 99 ASP A CA 1
ATOM 824 C C . ASP A 1 99 ? -10.505 3.374 -4.889 1.00 83.69 99 ASP A C 1
ATOM 826 O O . ASP A 1 99 ? -10.713 3.960 -5.950 1.00 83.69 99 ASP A O 1
ATOM 830 N N . ASN A 1 100 ? -10.674 3.991 -3.720 1.00 86.62 100 ASN A N 1
ATOM 831 C CA . ASN A 1 100 ? -10.947 5.425 -3.599 1.00 86.62 100 ASN A CA 1
ATOM 832 C C . ASN A 1 100 ? -9.649 6.216 -3.423 1.00 86.62 100 ASN A C 1
ATOM 834 O O . ASN A 1 100 ? -9.403 6.814 -2.375 1.00 86.62 100 ASN A O 1
ATOM 838 N N . TRP A 1 101 ? -8.810 6.235 -4.460 1.00 88.75 101 TRP A N 1
ATOM 839 C CA . TRP A 1 101 ? -7.497 6.878 -4.371 1.00 88.75 101 TRP A CA 1
ATOM 840 C C . TRP A 1 101 ? -7.578 8.382 -4.076 1.00 88.75 101 TRP A C 1
ATOM 842 O O . TRP A 1 101 ? -6.926 8.853 -3.149 1.00 88.75 101 TRP A O 1
ATOM 852 N N . PHE A 1 102 ? -8.399 9.133 -4.821 1.00 90.56 102 PHE A N 1
ATOM 853 C CA . PHE A 1 102 ? -8.494 10.591 -4.664 1.00 90.56 102 PHE A CA 1
ATOM 854 C C . PHE A 1 102 ? -8.936 10.991 -3.253 1.00 90.56 102 PHE A C 1
ATOM 856 O O . PHE A 1 102 ? -8.297 11.820 -2.617 1.00 90.56 102 PHE A O 1
ATOM 863 N N . GLN A 1 103 ? -9.971 10.331 -2.725 1.00 89.56 103 GLN A N 1
ATOM 864 C CA . GLN A 1 103 ? -10.471 10.589 -1.373 1.00 89.56 103 GLN A CA 1
ATOM 865 C C . GLN A 1 103 ? -9.422 10.231 -0.313 1.00 89.56 103 GLN A C 1
ATOM 867 O O . GLN A 1 103 ? -9.202 11.002 0.616 1.00 89.56 103 GLN A O 1
ATOM 872 N N . ALA A 1 104 ? -8.732 9.095 -0.468 1.00 91.06 104 ALA A N 1
ATOM 873 C CA . ALA A 1 104 ? -7.660 8.696 0.439 1.00 91.06 104 ALA A CA 1
ATOM 874 C C . ALA A 1 104 ? -6.497 9.706 0.430 1.00 91.06 104 ALA A C 1
ATOM 876 O O . ALA A 1 104 ? -6.013 10.093 1.492 1.00 91.06 104 ALA A O 1
ATOM 877 N N . ARG A 1 105 ? -6.078 10.172 -0.753 1.00 90.00 105 ARG A N 1
ATOM 878 C CA . ARG A 1 105 ? -5.027 11.185 -0.919 1.00 90.00 105 ARG A CA 1
ATOM 879 C C . ARG A 1 105 ? -5.413 12.509 -0.267 1.00 90.00 105 ARG A C 1
ATOM 881 O O . ARG A 1 105 ? -4.614 13.082 0.468 1.00 90.00 105 ARG A O 1
ATOM 888 N N . ASP A 1 106 ? -6.626 12.984 -0.519 1.00 91.38 106 ASP A N 1
ATOM 889 C CA . ASP A 1 106 ? -7.084 14.265 0.011 1.00 91.38 106 ASP A CA 1
ATOM 890 C C . ASP A 1 106 ? -7.186 14.206 1.548 1.00 91.38 106 ASP A C 1
ATOM 892 O O . ASP A 1 106 ? -6.761 15.138 2.225 1.00 91.38 106 ASP A O 1
ATOM 896 N N . LEU A 1 107 ? -7.614 13.071 2.119 1.00 89.44 107 LEU A N 1
ATOM 897 C CA . LEU A 1 107 ? -7.590 12.837 3.569 1.00 89.44 107 LEU A CA 1
ATOM 898 C C . LEU A 1 107 ? -6.168 12.850 4.159 1.00 89.44 107 LEU A C 1
ATOM 900 O O . LEU A 1 107 ? -5.962 13.409 5.238 1.00 89.44 107 LEU A O 1
ATOM 904 N N . VAL A 1 108 ? -5.177 12.267 3.474 1.00 89.06 108 VAL A N 1
ATOM 905 C CA . VAL A 1 108 ? -3.767 12.334 3.909 1.00 89.06 108 VAL A CA 1
ATOM 906 C C . VAL A 1 108 ? -3.291 13.784 3.962 1.00 89.06 108 VAL A C 1
ATOM 908 O O . VAL A 1 108 ? -2.706 14.194 4.961 1.00 89.06 108 VAL A O 1
ATOM 911 N N . LEU A 1 109 ? -3.584 14.570 2.925 1.00 89.06 109 LEU A N 1
ATOM 912 C CA . LEU A 1 109 ? -3.158 15.967 2.843 1.00 89.06 109 LEU A CA 1
ATOM 913 C C . LEU A 1 109 ? -3.861 16.853 3.881 1.00 89.06 109 LEU A C 1
ATOM 915 O O . LEU A 1 109 ? -3.200 17.645 4.544 1.00 89.06 109 LEU A O 1
ATOM 919 N N . MET A 1 110 ? -5.172 16.685 4.076 1.00 87.06 110 MET A N 1
ATOM 920 C CA . MET A 1 110 ? -5.952 17.465 5.050 1.00 87.06 110 MET A CA 1
ATOM 921 C C . MET A 1 110 ? -5.567 17.179 6.505 1.00 87.06 110 MET A C 1
ATOM 923 O O . MET A 1 110 ? -5.765 18.019 7.377 1.00 87.06 110 MET A O 1
ATOM 927 N N . SER A 1 111 ? -5.066 15.977 6.790 1.00 84.50 111 SER A N 1
ATOM 928 C CA . SER A 1 111 ? -4.784 15.540 8.159 1.00 84.50 111 SER A CA 1
ATOM 929 C C . SER A 1 111 ? -3.415 15.975 8.690 1.00 84.50 111 SER A C 1
ATOM 931 O O . SER A 1 111 ? -3.169 15.813 9.883 1.00 84.50 111 SER A O 1
ATOM 933 N N . HIS A 1 112 ? -2.531 16.514 7.836 1.00 85.00 112 HIS A N 1
ATOM 934 C CA . HIS A 1 112 ? -1.173 16.962 8.194 1.00 85.00 112 HIS A CA 1
ATOM 935 C C . HIS A 1 112 ? -0.376 15.936 9.021 1.00 85.00 112 HIS A C 1
ATOM 937 O O . HIS A 1 112 ? 0.462 16.272 9.859 1.00 85.00 112 HIS A O 1
ATOM 943 N N . LEU A 1 113 ? -0.632 14.646 8.785 1.00 77.56 113 LEU A N 1
ATOM 944 C CA . LEU A 1 113 ? -0.078 13.586 9.620 1.00 77.56 113 LEU A CA 1
ATOM 945 C C . LEU A 1 113 ? 1.450 13.498 9.513 1.00 77.56 113 LEU A C 1
ATOM 947 O O . LEU A 1 113 ? 2.101 13.170 10.500 1.00 77.56 113 LEU A O 1
ATOM 951 N N . GLN A 1 114 ? 2.033 13.831 8.357 1.00 78.19 114 GLN A N 1
ATOM 952 C CA . GLN A 1 114 ? 3.478 13.722 8.103 1.00 78.19 114 GLN A CA 1
ATOM 953 C C . GLN A 1 114 ? 4.337 14.445 9.155 1.00 78.19 114 GLN A C 1
ATOM 955 O O . GLN A 1 114 ? 5.398 13.950 9.519 1.00 78.19 114 GLN A O 1
ATOM 960 N N . GLU A 1 115 ? 3.856 15.560 9.708 1.00 78.56 115 GLU A N 1
ATOM 961 C CA . GLU A 1 115 ? 4.585 16.339 10.716 1.00 78.56 115 GLU A CA 1
ATOM 962 C C . GLU A 1 115 ? 4.496 15.727 12.124 1.00 78.56 115 GLU A C 1
ATOM 964 O O . GLU A 1 115 ? 5.429 15.829 12.920 1.00 78.56 115 GLU A O 1
ATOM 969 N N . THR A 1 116 ? 3.386 15.056 12.441 1.00 77.00 116 THR A N 1
ATOM 970 C CA . THR A 1 116 ? 3.076 14.569 13.798 1.00 77.00 116 THR A CA 1
ATOM 971 C C . THR A 1 116 ? 3.479 13.113 14.034 1.00 77.00 116 THR A C 1
ATOM 973 O O . THR A 1 116 ? 3.652 12.686 15.177 1.00 77.00 116 THR A O 1
ATOM 976 N N . ILE A 1 117 ? 3.675 12.338 12.965 1.00 77.25 117 ILE A N 1
ATOM 977 C CA . ILE A 1 117 ? 3.907 10.891 13.040 1.00 77.25 117 ILE A CA 1
ATOM 978 C C . ILE A 1 117 ? 5.220 10.527 13.738 1.00 77.25 117 ILE A C 1
ATOM 980 O O . ILE A 1 117 ? 5.254 9.526 14.449 1.00 77.25 117 ILE A O 1
ATOM 984 N N . HIS A 1 118 ? 6.288 11.317 13.597 1.00 78.19 118 HIS A N 1
ATOM 985 C CA . HIS A 1 118 ? 7.603 10.967 14.156 1.00 78.19 118 HIS A CA 1
ATOM 986 C C . HIS A 1 118 ? 7.622 10.853 15.690 1.00 78.19 118 HIS A C 1
ATOM 988 O O . HIS A 1 118 ? 8.464 10.145 16.237 1.00 78.19 118 HIS A O 1
ATOM 994 N N . VAL A 1 119 ? 6.688 11.516 16.380 1.00 80.25 119 VAL A N 1
ATOM 995 C CA . VAL A 1 119 ? 6.562 11.501 17.850 1.00 80.25 119 VAL A CA 1
ATOM 996 C C . VAL A 1 119 ? 5.547 10.442 18.321 1.00 80.25 119 VAL A C 1
ATOM 998 O O . VAL A 1 119 ? 5.379 10.213 19.519 1.00 80.25 119 VAL A O 1
ATOM 1001 N N . ALA A 1 120 ? 4.855 9.777 17.393 1.00 81.06 120 ALA A N 1
ATOM 1002 C CA . ALA A 1 120 ? 3.774 8.856 17.711 1.00 81.06 120 ALA A CA 1
ATOM 1003 C C . ALA A 1 120 ? 4.260 7.536 18.330 1.00 81.06 120 ALA A C 1
ATOM 1005 O O . ALA A 1 120 ? 5.414 7.119 18.215 1.00 81.06 120 ALA A O 1
ATOM 1006 N N . ASP A 1 121 ? 3.329 6.830 18.973 1.00 84.62 121 ASP A N 1
ATOM 1007 C CA . ASP A 1 121 ? 3.596 5.519 19.543 1.00 84.62 121 ASP A CA 1
ATOM 1008 C C . ASP A 1 121 ? 3.908 4.473 18.451 1.00 84.62 121 ASP A C 1
ATOM 1010 O O . ASP A 1 121 ? 3.303 4.496 17.374 1.00 84.62 121 ASP A O 1
ATOM 1014 N N . PRO A 1 122 ? 4.784 3.486 18.727 1.00 85.75 122 PRO A N 1
ATOM 1015 C CA . PRO A 1 122 ? 5.176 2.478 17.738 1.00 85.75 122 PRO A CA 1
ATOM 1016 C C . PRO A 1 122 ? 4.015 1.741 17.037 1.00 85.75 122 PRO A C 1
ATOM 1018 O O . PRO A 1 122 ? 4.104 1.524 15.831 1.00 85.75 122 PRO A O 1
ATOM 1021 N N . PRO A 1 123 ? 2.896 1.385 17.703 1.00 86.62 123 PRO A N 1
ATOM 1022 C CA . PRO A 1 123 ? 1.739 0.795 17.021 1.00 86.62 123 PRO A CA 1
ATOM 1023 C C . PRO A 1 123 ? 1.080 1.722 15.989 1.00 86.62 123 PRO A C 1
ATOM 1025 O O . PRO A 1 123 ? 0.570 1.249 14.975 1.00 86.62 123 PRO A O 1
ATOM 1028 N N . THR A 1 124 ? 1.077 3.031 16.237 1.00 88.31 124 THR A N 1
ATOM 1029 C CA . THR A 1 124 ? 0.537 4.032 15.306 1.00 88.31 124 THR A CA 1
ATOM 1030 C C . THR A 1 124 ? 1.490 4.247 14.131 1.00 88.31 124 THR A C 1
ATOM 1032 O O . THR A 1 124 ? 1.027 4.341 12.997 1.00 88.31 124 THR A O 1
ATOM 1035 N N . LEU A 1 125 ? 2.809 4.192 14.362 1.00 88.75 125 LEU A N 1
ATOM 1036 C CA . LEU A 1 125 ? 3.819 4.168 13.292 1.00 88.75 125 LEU A CA 1
ATOM 1037 C C . LEU A 1 125 ? 3.652 2.954 12.368 1.00 88.75 125 LEU A C 1
ATOM 1039 O O . LEU A 1 125 ? 3.683 3.092 11.147 1.00 88.75 125 LEU A O 1
ATOM 1043 N N . ILE A 1 126 ? 3.411 1.767 12.934 1.00 89.31 126 ILE A N 1
ATOM 1044 C CA . ILE A 1 126 ? 3.136 0.554 12.150 1.00 89.31 126 ILE A CA 1
ATOM 1045 C C . ILE A 1 126 ? 1.877 0.749 11.295 1.00 89.31 126 ILE A C 1
ATOM 1047 O O . ILE A 1 126 ? 1.872 0.402 10.113 1.00 89.31 126 ILE A O 1
ATOM 1051 N N . LEU A 1 127 ? 0.811 1.323 11.865 1.00 89.88 127 LEU A N 1
ATOM 1052 C CA . LEU A 1 127 ? -0.417 1.607 11.124 1.00 89.88 127 LEU A CA 1
ATOM 1053 C C . LEU A 1 127 ? -0.184 2.632 10.001 1.00 89.88 127 LEU A C 1
ATOM 1055 O O . LEU A 1 127 ? -0.695 2.433 8.901 1.00 89.88 127 LEU A O 1
ATOM 1059 N N . TYR A 1 128 ? 0.625 3.667 10.243 1.00 91.12 128 TYR A N 1
ATOM 1060 C CA . TYR A 1 128 ? 1.020 4.641 9.224 1.00 91.12 128 TYR A CA 1
ATOM 1061 C C . TYR A 1 128 ? 1.787 3.989 8.071 1.00 91.12 128 TYR A C 1
ATOM 1063 O O . TYR A 1 128 ? 1.376 4.120 6.922 1.00 91.12 128 TYR A O 1
ATOM 1071 N N . ASN A 1 129 ? 2.829 3.207 8.364 1.00 91.06 129 ASN A N 1
ATOM 1072 C CA . ASN A 1 129 ? 3.613 2.511 7.337 1.00 91.06 129 ASN A CA 1
ATOM 1073 C C . ASN A 1 129 ? 2.735 1.585 6.483 1.00 91.06 129 ASN A C 1
ATOM 1075 O O . ASN A 1 129 ? 2.893 1.498 5.266 1.00 91.06 129 ASN A O 1
ATOM 1079 N N . ARG A 1 130 ? 1.774 0.902 7.115 1.00 90.56 130 ARG A N 1
ATOM 1080 C CA . ARG A 1 130 ? 0.811 0.031 6.429 1.00 90.56 130 ARG A CA 1
ATOM 1081 C C . ARG A 1 130 ? -0.183 0.814 5.577 1.00 90.56 130 ARG A C 1
ATOM 1083 O O . ARG A 1 130 ? -0.512 0.368 4.482 1.00 90.56 130 ARG A O 1
ATOM 1090 N N . MET A 1 131 ? -0.658 1.956 6.068 1.00 91.94 131 MET A N 1
ATOM 1091 C CA . MET A 1 131 ? -1.506 2.874 5.310 1.00 91.94 131 MET A CA 1
ATOM 1092 C C . MET A 1 131 ? -0.766 3.398 4.078 1.00 91.94 131 MET A C 1
ATOM 1094 O O . MET A 1 131 ? -1.302 3.285 2.981 1.00 91.94 131 MET A O 1
ATOM 1098 N N . MET A 1 132 ? 0.485 3.837 4.227 1.00 91.25 132 MET A N 1
ATOM 1099 C CA . MET A 1 132 ? 1.319 4.302 3.114 1.00 91.25 132 MET A CA 1
ATOM 1100 C C . MET A 1 132 ? 1.567 3.206 2.075 1.00 91.25 132 MET A C 1
ATOM 1102 O O . MET A 1 132 ? 1.433 3.452 0.876 1.00 91.25 132 MET A O 1
ATOM 1106 N N . ALA A 1 133 ? 1.851 1.977 2.521 1.00 92.38 133 ALA A N 1
ATOM 1107 C CA . ALA A 1 133 ? 1.989 0.827 1.631 1.00 92.38 133 ALA A CA 1
ATOM 1108 C C . ALA A 1 133 ? 0.709 0.588 0.810 1.00 92.38 133 ALA A C 1
ATOM 1110 O O . ALA A 1 133 ? 0.768 0.475 -0.413 1.00 92.38 133 ALA A O 1
ATOM 1111 N N . ASN A 1 134 ? -0.457 0.568 1.463 1.00 91.38 134 ASN A N 1
ATOM 1112 C CA . ASN A 1 134 ? -1.737 0.368 0.783 1.00 91.38 134 ASN A CA 1
ATOM 1113 C C . ASN A 1 134 ? -2.131 1.532 -0.129 1.00 91.38 134 ASN A C 1
ATOM 1115 O O . ASN A 1 134 ? -2.688 1.299 -1.198 1.00 91.38 134 ASN A O 1
ATOM 1119 N N . LEU A 1 135 ? -1.839 2.770 0.264 1.00 92.56 135 LEU A N 1
ATOM 1120 C CA . LEU A 1 135 ? -2.083 3.945 -0.565 1.00 92.56 135 LEU A CA 1
ATOM 1121 C C . LEU A 1 135 ? -1.233 3.902 -1.840 1.00 92.56 135 LEU A C 1
ATOM 1123 O O . LEU A 1 135 ? -1.750 4.181 -2.920 1.00 92.56 135 LEU A O 1
ATOM 1127 N N . GLY A 1 136 ? 0.030 3.476 -1.733 1.00 92.38 136 GLY A N 1
ATOM 1128 C CA . GLY A 1 136 ? 0.906 3.246 -2.883 1.00 92.38 136 GLY A CA 1
ATOM 1129 C C . GLY A 1 136 ? 0.381 2.151 -3.817 1.00 92.38 136 GLY A C 1
ATOM 1130 O O . GLY A 1 136 ? 0.351 2.342 -5.032 1.00 92.38 136 GLY A O 1
ATOM 1131 N N . LEU A 1 137 ? -0.116 1.038 -3.263 1.00 91.25 137 LEU A N 1
ATOM 1132 C CA . LEU A 1 137 ? -0.779 -0.011 -4.051 1.00 91.25 137 LEU A CA 1
ATOM 1133 C C . LEU A 1 137 ? -2.049 0.513 -4.743 1.00 91.25 137 LEU A C 1
ATOM 1135 O O . LEU A 1 137 ? -2.270 0.226 -5.915 1.00 91.25 137 LEU A O 1
ATOM 1139 N N . CYS A 1 138 ? -2.866 1.308 -4.050 1.00 91.25 138 CYS A N 1
ATOM 1140 C CA . CYS A 1 138 ? -4.069 1.926 -4.612 1.00 91.25 138 CYS A CA 1
ATOM 1141 C C . CYS A 1 138 ? -3.735 2.892 -5.761 1.00 91.25 138 CYS A C 1
ATOM 1143 O O . CYS A 1 138 ? -4.360 2.835 -6.818 1.00 91.25 138 CYS A O 1
ATOM 1145 N N . ALA A 1 139 ? -2.713 3.735 -5.582 1.00 91.88 139 ALA A N 1
ATOM 1146 C CA . ALA A 1 139 ? -2.231 4.656 -6.611 1.00 91.88 139 ALA A CA 1
ATOM 1147 C C . ALA A 1 139 ? -1.789 3.907 -7.875 1.00 91.88 139 ALA A C 1
ATOM 1149 O O . ALA A 1 139 ? -2.136 4.306 -8.986 1.00 91.88 139 ALA A O 1
ATOM 1150 N N . PHE A 1 140 ? -1.086 2.784 -7.697 1.00 90.94 140 PHE A N 1
ATOM 1151 C CA . PHE A 1 140 ? -0.659 1.930 -8.799 1.00 90.94 140 PHE A CA 1
ATOM 1152 C C . PHE A 1 140 ? -1.847 1.303 -9.539 1.00 90.94 140 PHE A C 1
ATOM 1154 O O . PHE A 1 140 ? -1.881 1.330 -10.762 1.00 90.94 140 PHE A O 1
ATOM 1161 N N . ARG A 1 141 ? -2.869 0.823 -8.817 1.00 88.31 141 ARG A N 1
ATOM 1162 C CA . ARG A 1 141 ? -4.091 0.253 -9.421 1.00 88.31 141 ARG A CA 1
ATOM 1163 C C . ARG A 1 141 ? -4.895 1.258 -10.251 1.00 88.31 141 ARG A C 1
ATOM 1165 O O . ARG A 1 141 ? -5.583 0.857 -11.183 1.00 88.31 141 ARG A O 1
ATOM 1172 N N . GLN A 1 142 ? -4.826 2.546 -9.914 1.00 87.88 142 GLN A N 1
ATOM 1173 C CA . GLN A 1 142 ? -5.447 3.629 -10.693 1.00 87.88 142 GLN A CA 1
ATOM 1174 C C . GLN A 1 142 ? -4.551 4.161 -11.818 1.00 87.88 142 GLN A C 1
ATOM 1176 O O . GLN A 1 142 ? -4.969 5.027 -12.580 1.00 87.88 142 GLN A O 1
ATOM 1181 N N . GLY A 1 143 ? -3.319 3.667 -11.909 1.00 88.00 143 GLY A N 1
ATOM 1182 C CA . GLY A 1 143 ? -2.344 4.041 -12.919 1.00 88.00 143 GLY A CA 1
ATOM 1183 C C . GLY A 1 143 ? -1.532 5.299 -12.665 1.00 88.00 143 GLY A C 1
ATOM 1184 O O . GLY A 1 143 ? -0.764 5.737 -13.523 1.00 88.00 143 GLY A O 1
ATOM 1185 N N . ASN A 1 144 ? -1.603 5.840 -11.452 1.00 90.50 144 ASN A N 1
ATOM 1186 C CA . ASN A 1 144 ? -0.779 6.965 -11.033 1.00 90.50 144 ASN A CA 1
ATOM 1187 C C . ASN A 1 144 ? 0.590 6.469 -10.552 1.00 90.50 144 ASN A C 1
ATOM 1189 O O . ASN A 1 144 ? 0.893 6.444 -9.359 1.00 90.50 144 ASN A O 1
ATOM 1193 N N . VAL A 1 145 ? 1.442 6.087 -11.506 1.00 89.81 145 VAL A N 1
ATOM 1194 C CA . VAL A 1 145 ? 2.772 5.504 -11.247 1.00 89.81 145 VAL A CA 1
ATOM 1195 C C . VAL A 1 145 ? 3.697 6.460 -10.479 1.00 89.81 145 VAL A C 1
ATOM 1197 O O . VAL A 1 145 ? 4.450 6.035 -9.603 1.00 89.81 145 VAL A O 1
ATOM 1200 N N . LYS A 1 146 ? 3.618 7.767 -10.766 1.00 90.81 146 LYS A N 1
ATOM 1201 C CA . LYS A 1 146 ? 4.403 8.804 -10.069 1.00 90.81 146 LYS A CA 1
ATOM 1202 C C . LYS A 1 146 ? 4.086 8.840 -8.577 1.00 90.81 146 LYS A C 1
ATOM 1204 O 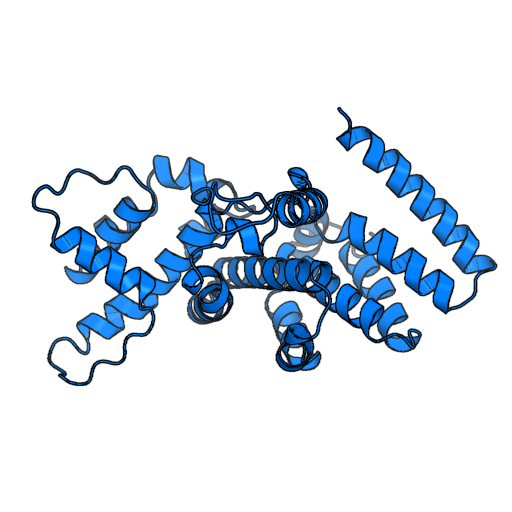O . LYS A 1 146 ? 4.995 8.815 -7.752 1.00 90.81 146 LYS A O 1
ATOM 1209 N N . ASP A 1 147 ? 2.802 8.849 -8.240 1.00 91.19 147 ASP A N 1
ATOM 1210 C CA . ASP A 1 147 ? 2.348 8.936 -6.853 1.00 91.19 147 ASP A CA 1
ATOM 1211 C C . ASP A 1 147 ? 2.580 7.619 -6.110 1.00 91.19 147 ASP A C 1
ATOM 1213 O O . ASP A 1 147 ? 3.018 7.632 -4.960 1.00 91.19 147 ASP A O 1
ATOM 1217 N N . ALA A 1 148 ? 2.397 6.480 -6.789 1.00 91.56 148 ALA A N 1
ATOM 1218 C CA . ALA A 1 148 ? 2.754 5.170 -6.252 1.00 91.56 148 ALA A CA 1
ATOM 1219 C C . ALA A 1 148 ? 4.238 5.107 -5.864 1.00 91.56 148 ALA A C 1
ATOM 1221 O O . ALA A 1 148 ? 4.574 4.644 -4.772 1.00 91.56 148 ALA A O 1
ATOM 1222 N N . HIS A 1 149 ? 5.126 5.621 -6.722 1.00 90.50 149 HIS A N 1
ATOM 1223 C CA . HIS A 1 149 ? 6.545 5.715 -6.407 1.00 90.50 149 HIS A CA 1
ATOM 1224 C C . HIS A 1 149 ? 6.787 6.599 -5.178 1.00 90.50 149 HIS A C 1
ATOM 1226 O O . HIS A 1 149 ? 7.398 6.130 -4.220 1.00 90.50 149 HIS A O 1
ATOM 1232 N N . HIS A 1 150 ? 6.263 7.829 -5.154 1.00 90.12 150 HIS A N 1
ATOM 1233 C CA . HIS A 1 150 ? 6.465 8.753 -4.032 1.00 90.12 150 HIS A CA 1
ATOM 1234 C C . HIS A 1 150 ? 6.017 8.171 -2.683 1.00 90.12 150 HIS A C 1
ATOM 1236 O O . HIS A 1 150 ? 6.753 8.285 -1.706 1.00 90.12 150 HIS A O 1
ATOM 1242 N N . CYS A 1 151 ? 4.870 7.487 -2.623 1.00 88.62 151 CYS A N 1
ATOM 1243 C CA . CYS A 1 151 ? 4.392 6.862 -1.386 1.00 88.62 151 CYS A CA 1
ATOM 1244 C C . CYS A 1 151 ? 5.282 5.703 -0.902 1.00 88.62 151 CYS A C 1
ATOM 1246 O O . CYS A 1 151 ? 5.382 5.467 0.301 1.00 88.62 151 CYS A O 1
ATOM 1248 N N . LEU A 1 152 ? 5.903 4.954 -1.819 1.00 89.19 152 LEU A N 1
ATOM 1249 C CA . LEU A 1 152 ? 6.645 3.729 -1.497 1.00 89.19 152 LEU A CA 1
ATOM 1250 C C . LEU A 1 152 ? 8.153 3.946 -1.301 1.00 89.19 152 LEU A C 1
ATOM 1252 O O . LEU A 1 152 ? 8.805 3.094 -0.694 1.00 89.19 152 LEU A O 1
ATOM 1256 N N . VAL A 1 153 ? 8.715 5.062 -1.783 1.00 88.69 153 VAL A N 1
ATOM 1257 C CA . VAL A 1 153 ? 10.155 5.365 -1.681 1.00 88.69 153 VAL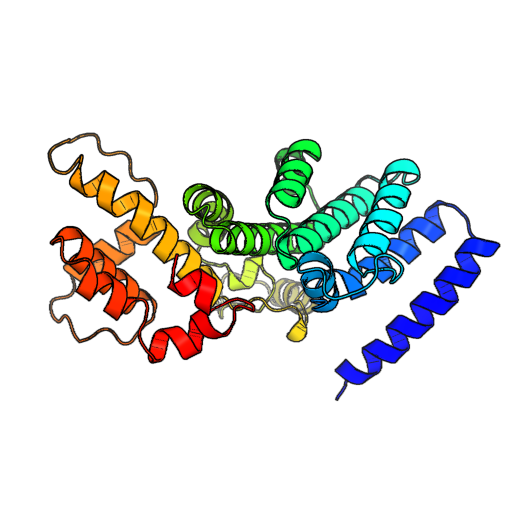 A CA 1
ATOM 1258 C C . VAL A 1 153 ? 10.646 5.317 -0.236 1.00 88.69 153 VAL A C 1
ATOM 1260 O O . VAL A 1 153 ? 11.620 4.618 0.037 1.00 88.69 153 VAL A O 1
ATOM 1263 N N . GLU A 1 154 ? 9.979 5.997 0.698 1.00 83.81 154 GLU A N 1
ATOM 1264 C CA . GLU A 1 154 ? 10.433 6.065 2.098 1.00 83.81 154 GLU A CA 1
ATOM 1265 C C . GLU A 1 154 ? 10.485 4.678 2.758 1.00 83.81 154 GLU A C 1
ATOM 1267 O O . GLU A 1 154 ? 11.443 4.326 3.455 1.00 83.81 154 GLU A O 1
ATOM 1272 N N . LEU A 1 155 ? 9.483 3.845 2.470 1.00 85.12 155 LEU A N 1
ATOM 1273 C CA . LEU A 1 155 ? 9.377 2.500 3.023 1.00 85.12 155 LEU A CA 1
ATOM 1274 C C . LEU A 1 155 ? 10.442 1.556 2.443 1.00 85.12 155 LEU A C 1
ATOM 1276 O O . LEU A 1 155 ? 11.017 0.744 3.172 1.00 85.12 155 LEU A O 1
ATOM 1280 N N . MET A 1 156 ? 10.721 1.664 1.141 1.00 81.75 156 MET A N 1
ATOM 1281 C CA . MET A 1 156 ? 11.624 0.754 0.428 1.00 81.75 156 MET A CA 1
ATOM 1282 C C . MET A 1 156 ? 13.101 1.132 0.551 1.00 81.75 156 MET A C 1
ATOM 1284 O O . MET A 1 156 ? 13.955 0.245 0.594 1.00 81.75 156 MET A O 1
ATOM 1288 N N . VAL A 1 157 ? 13.429 2.423 0.673 1.00 80.75 157 VAL A N 1
ATOM 1289 C CA . VAL A 1 157 ? 14.816 2.892 0.865 1.00 80.75 157 VAL A CA 1
ATOM 1290 C C . VAL A 1 157 ? 15.413 2.373 2.174 1.00 80.75 157 VAL A C 1
ATOM 1292 O O . VAL A 1 157 ? 16.603 2.073 2.234 1.00 80.75 157 VAL A O 1
ATOM 1295 N N . THR A 1 158 ? 14.584 2.186 3.201 1.00 76.19 158 THR A N 1
ATOM 1296 C CA . THR A 1 158 ? 15.021 1.728 4.528 1.00 76.19 158 THR A CA 1
ATOM 1297 C C . THR A 1 158 ? 15.449 0.245 4.545 1.00 76.19 158 THR A C 1
ATOM 1299 O O . THR A 1 158 ? 15.956 -0.239 5.555 1.00 76.19 158 THR A O 1
ATOM 1302 N N . ALA A 1 159 ? 15.266 -0.498 3.441 1.00 66.50 159 ALA A N 1
ATOM 1303 C CA . ALA A 1 159 ? 15.683 -1.895 3.221 1.00 66.50 159 ALA A CA 1
ATOM 1304 C C . ALA A 1 159 ? 15.191 -2.942 4.252 1.00 66.50 159 ALA A C 1
ATOM 1306 O O . ALA A 1 159 ? 15.487 -4.130 4.118 1.00 66.50 159 ALA A O 1
ATOM 1307 N N . LYS A 1 160 ? 14.389 -2.538 5.247 1.00 78.19 160 LYS A N 1
ATOM 1308 C CA . LYS A 1 160 ? 13.758 -3.399 6.261 1.00 78.19 160 LYS A CA 1
ATOM 1309 C C . LYS A 1 160 ? 12.217 -3.297 6.257 1.00 78.19 160 LYS A C 1
ATOM 1311 O O . LYS A 1 160 ? 11.617 -3.132 7.322 1.00 78.19 160 LYS A O 1
ATOM 1316 N N . PRO A 1 161 ? 11.526 -3.430 5.104 1.00 78.25 161 PRO A N 1
ATOM 1317 C CA . PRO A 1 161 ? 10.068 -3.268 5.037 1.00 78.25 161 PRO A CA 1
ATOM 1318 C C . PRO A 1 161 ? 9.312 -4.300 5.892 1.00 78.25 161 PRO A C 1
ATOM 1320 O O . PRO A 1 161 ? 8.247 -4.005 6.427 1.00 78.25 161 PRO A O 1
ATOM 1323 N N . LYS A 1 162 ? 9.882 -5.496 6.094 1.00 82.25 162 LYS A N 1
ATOM 1324 C CA . LYS A 1 162 ? 9.285 -6.558 6.921 1.00 82.25 162 LYS A CA 1
ATOM 1325 C C . LYS A 1 162 ? 9.171 -6.176 8.403 1.00 82.25 162 LYS A C 1
ATOM 1327 O O . LYS A 1 162 ? 8.158 -6.483 9.031 1.00 82.25 162 LYS A O 1
ATOM 1332 N N . GLU A 1 163 ? 10.182 -5.485 8.932 1.00 81.94 163 GLU A N 1
ATOM 1333 C CA . GLU A 1 163 ? 10.201 -5.003 10.319 1.00 81.94 163 GLU A CA 1
ATOM 1334 C C . GLU A 1 163 ? 9.31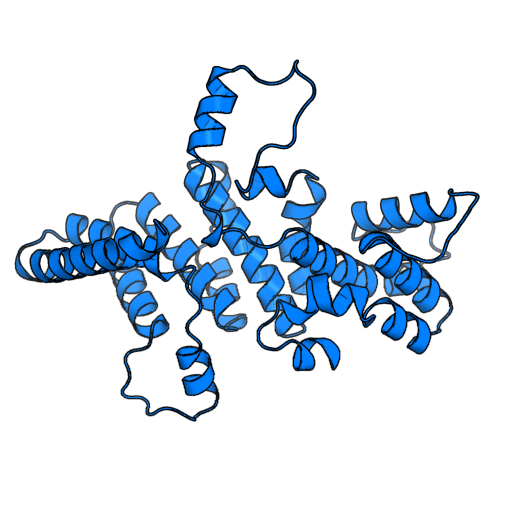0 -3.767 10.478 1.00 81.94 163 GLU A C 1
ATOM 1336 O O . GLU A 1 163 ? 8.492 -3.717 11.393 1.00 81.94 163 GLU A O 1
ATOM 1341 N N . LEU A 1 164 ? 9.391 -2.816 9.539 1.00 83.88 164 LEU A N 1
ATOM 1342 C CA . LEU A 1 164 ? 8.593 -1.583 9.560 1.00 83.88 164 LEU A CA 1
ATOM 1343 C C . LEU A 1 164 ? 7.082 -1.829 9.448 1.00 83.88 164 LEU A C 1
ATOM 1345 O O . LEU A 1 164 ? 6.290 -1.059 9.992 1.00 83.88 164 LEU A O 1
ATOM 1349 N N . LEU A 1 165 ? 6.681 -2.902 8.759 1.00 82.44 165 LEU A N 1
ATOM 1350 C CA . LEU A 1 165 ? 5.286 -3.341 8.648 1.00 82.44 165 LEU A CA 1
ATOM 1351 C C . LEU A 1 165 ? 4.877 -4.336 9.749 1.00 82.44 165 LEU A C 1
ATOM 1353 O O . LEU A 1 165 ? 3.742 -4.824 9.732 1.00 82.44 165 LEU A O 1
ATOM 1357 N N . ALA A 1 166 ? 5.786 -4.641 10.683 1.00 81.44 166 ALA A N 1
ATOM 1358 C CA . ALA A 1 166 ? 5.599 -5.579 11.788 1.00 81.44 166 ALA A CA 1
ATOM 1359 C C . ALA A 1 166 ? 5.103 -6.973 11.349 1.00 81.44 166 ALA A C 1
ATOM 1361 O O . ALA A 1 166 ? 4.279 -7.596 12.022 1.00 81.44 166 ALA A O 1
ATOM 1362 N N . GLN A 1 167 ? 5.603 -7.469 10.212 1.00 82.50 167 GLN A N 1
ATOM 1363 C CA . GLN A 1 167 ? 5.248 -8.784 9.653 1.00 82.50 167 GLN A CA 1
ATOM 1364 C C . GLN A 1 167 ? 6.263 -9.882 9.993 1.00 82.50 167 GLN A C 1
ATOM 1366 O O . GLN A 1 167 ? 6.113 -11.042 9.612 1.00 82.50 167 GLN A O 1
ATOM 1371 N N . GLY A 1 168 ? 7.328 -9.520 10.698 1.00 73.38 168 GLY A N 1
ATOM 1372 C CA . GLY A 1 168 ? 8.330 -10.446 11.190 1.00 73.38 168 GLY A CA 1
ATOM 1373 C C . GLY A 1 168 ? 9.649 -9.741 11.439 1.00 73.38 168 GLY A C 1
ATOM 1374 O O . GLY A 1 168 ? 9.886 -8.631 10.968 1.00 73.38 168 GLY A O 1
ATOM 1375 N N . LEU A 1 169 ? 10.515 -10.417 12.176 1.00 65.31 169 LEU A N 1
ATOM 1376 C CA . LEU A 1 169 ? 11.882 -9.978 12.410 1.00 65.31 169 LEU A CA 1
ATOM 1377 C C . LEU A 1 169 ? 12.750 -10.578 11.304 1.00 65.31 169 LEU A C 1
ATOM 1379 O O . LEU A 1 169 ? 12.590 -11.761 10.975 1.00 65.31 169 LEU A O 1
ATOM 1383 N N . LEU A 1 170 ? 13.637 -9.788 10.694 1.00 60.94 170 LEU A N 1
ATOM 1384 C CA . LEU A 1 170 ? 14.744 -10.411 9.980 1.00 60.94 170 LEU A CA 1
ATOM 1385 C C . LEU A 1 170 ? 15.682 -10.993 11.044 1.00 60.94 170 LEU A C 1
ATOM 1387 O O . LEU A 1 170 ? 15.915 -10.338 12.061 1.00 60.94 170 LEU A O 1
ATOM 1391 N N . PRO A 1 171 ? 16.222 -12.206 10.846 1.00 55.47 171 PRO A N 1
ATOM 1392 C CA . PRO A 1 171 ? 17.274 -12.712 11.711 1.00 55.47 171 PRO A CA 1
ATOM 1393 C C . PRO A 1 171 ? 18.497 -11.807 11.536 1.00 55.47 171 PRO A C 1
ATOM 1395 O O . PRO A 1 171 ? 19.251 -11.925 10.571 1.00 55.47 171 PRO A O 1
ATOM 1398 N N . GLN A 1 172 ? 18.649 -10.839 12.434 1.00 57.25 172 GLN A N 1
ATOM 1399 C CA . GLN A 1 172 ? 19.823 -9.984 12.479 1.00 57.25 172 GLN A CA 1
ATOM 1400 C C . GLN A 1 172 ? 20.956 -10.754 13.165 1.00 57.25 172 GLN A C 1
ATOM 1402 O O . GLN A 1 172 ? 20.717 -11.602 14.029 1.00 57.25 172 GLN A O 1
ATOM 1407 N N . ARG A 1 173 ? 22.206 -10.487 12.764 1.00 51.47 173 ARG A N 1
ATOM 1408 C CA . ARG A 1 173 ? 23.379 -11.033 13.459 1.00 51.47 173 ARG A CA 1
ATOM 1409 C C . ARG A 1 173 ? 23.263 -10.690 14.949 1.00 51.47 173 ARG A C 1
ATOM 1411 O O . ARG A 1 173 ? 22.972 -9.550 15.289 1.00 51.47 173 ARG A O 1
ATOM 1418 N N . GLN A 1 174 ? 23.501 -11.698 15.785 1.00 50.53 174 GLN A N 1
ATOM 1419 C CA . GLN A 1 174 ? 23.285 -11.837 17.237 1.00 50.53 174 GLN A CA 1
ATOM 1420 C C . GLN A 1 174 ? 23.735 -10.694 18.181 1.00 50.53 174 GLN A C 1
ATOM 1422 O O . GLN A 1 174 ? 23.684 -10.879 19.390 1.00 50.53 174 GLN A O 1
ATOM 1427 N N . HIS A 1 175 ? 24.194 -9.540 17.688 1.00 53.53 175 HIS A N 1
ATOM 1428 C CA . HIS A 1 175 ? 24.892 -8.523 18.482 1.00 53.53 175 HIS A CA 1
ATOM 1429 C C . HIS A 1 175 ? 24.207 -7.145 18.564 1.00 53.53 175 HIS A C 1
ATOM 1431 O O . HIS A 1 175 ? 24.706 -6.285 19.278 1.00 53.53 175 HIS A O 1
ATOM 1437 N N . GLU A 1 176 ? 23.083 -6.909 17.873 1.00 57.81 176 GLU A N 1
ATOM 1438 C CA . GLU A 1 176 ? 22.427 -5.581 17.858 1.00 57.81 176 GLU A CA 1
ATOM 1439 C C . GLU A 1 176 ? 21.154 -5.462 18.717 1.00 57.81 176 GLU A C 1
ATOM 1441 O O . GLU A 1 176 ? 20.676 -4.346 18.914 1.00 57.81 176 GLU A O 1
ATOM 1446 N N . ARG A 1 177 ? 20.585 -6.557 19.249 1.00 60.81 177 ARG A N 1
ATOM 1447 C CA . ARG A 1 177 ? 19.338 -6.501 20.042 1.00 60.81 177 ARG A CA 1
ATOM 1448 C C . ARG A 1 177 ? 19.447 -7.231 21.373 1.00 60.81 177 ARG A C 1
ATOM 1450 O O . ARG A 1 177 ? 19.925 -8.359 21.439 1.00 60.81 177 ARG A O 1
ATOM 1457 N N . SER A 1 178 ? 18.937 -6.590 22.425 1.00 69.00 178 SER A N 1
ATOM 1458 C CA . SER A 1 178 ? 18.688 -7.251 23.708 1.00 69.00 178 SER A CA 1
ATOM 1459 C C . SER A 1 178 ? 17.488 -8.196 23.585 1.00 69.00 178 SER A C 1
ATOM 1461 O O . SER A 1 178 ? 16.485 -7.853 22.952 1.00 69.00 178 SER A O 1
ATOM 1463 N N . ALA A 1 179 ? 17.555 -9.362 24.233 1.00 70.56 179 ALA A N 1
ATOM 1464 C CA . ALA A 1 179 ? 16.489 -10.369 24.227 1.00 70.56 179 ALA A CA 1
ATOM 1465 C C . ALA A 1 179 ? 15.132 -9.820 24.724 1.00 70.56 179 ALA A C 1
ATOM 1467 O O . ALA A 1 179 ? 14.069 -10.293 24.314 1.00 70.56 179 ALA A O 1
ATOM 1468 N N . GLU A 1 180 ? 15.147 -8.791 25.578 1.00 72.44 180 GLU A N 1
ATOM 1469 C CA . GLU A 1 180 ? 13.929 -8.124 26.050 1.00 72.44 180 GLU A CA 1
ATOM 1470 C C . GLU A 1 180 ? 13.268 -7.263 24.967 1.00 72.44 180 GLU A C 1
ATOM 1472 O O . GLU A 1 180 ? 12.043 -7.278 24.826 1.00 72.44 180 GLU A O 1
ATOM 1477 N N . GLN A 1 181 ? 14.065 -6.565 24.153 1.00 72.81 181 GLN A N 1
ATOM 1478 C CA . GLN A 1 181 ? 13.558 -5.755 23.044 1.00 72.81 181 GLN A CA 1
ATOM 1479 C C . GLN A 1 181 ? 12.943 -6.642 21.960 1.00 72.81 181 GLN A C 1
ATOM 1481 O O . GLN A 1 181 ? 11.844 -6.358 21.486 1.00 72.81 181 GLN A O 1
ATOM 1486 N N . GLU A 1 182 ? 13.580 -7.773 21.646 1.00 73.25 182 GLU A N 1
ATOM 1487 C CA . GLU A 1 182 ? 13.047 -8.736 20.679 1.00 73.25 182 GLU A CA 1
ATOM 1488 C C . GLU A 1 182 ? 11.703 -9.324 21.141 1.00 73.25 182 GLU A C 1
ATOM 1490 O O . GLU A 1 182 ? 10.773 -9.473 20.347 1.00 73.25 182 GLU A O 1
ATOM 1495 N N . LYS A 1 183 ? 11.547 -9.598 22.444 1.00 77.12 183 LYS A N 1
ATOM 1496 C CA . LYS A 1 183 ? 10.283 -10.089 23.010 1.00 77.12 183 LYS A CA 1
ATOM 1497 C C . LYS A 1 183 ? 9.158 -9.060 22.870 1.00 77.12 183 LYS A C 1
ATOM 1499 O O . LYS A 1 183 ? 8.042 -9.433 22.505 1.00 77.12 183 LYS A O 1
ATOM 1504 N N . VAL A 1 184 ? 9.442 -7.782 23.124 1.00 77.94 184 VAL A N 1
ATOM 1505 C CA . VAL A 1 184 ? 8.468 -6.688 22.975 1.00 77.94 184 VAL A CA 1
ATOM 1506 C C . VAL A 1 184 ? 8.104 -6.464 21.505 1.00 77.94 184 VAL A C 1
ATOM 1508 O O . VAL A 1 184 ? 6.930 -6.288 21.184 1.00 77.94 184 VAL A O 1
ATOM 1511 N N . GLU A 1 185 ? 9.069 -6.518 20.590 1.00 73.19 185 GLU A N 1
ATOM 1512 C CA . GLU A 1 185 ? 8.805 -6.401 19.151 1.00 73.19 185 GLU A CA 1
ATOM 1513 C C . GLU A 1 185 ? 8.004 -7.588 18.618 1.00 73.19 185 GLU A C 1
ATOM 1515 O O . GLU A 1 185 ? 7.055 -7.399 17.859 1.00 73.19 185 GLU A O 1
ATOM 1520 N N . LYS A 1 186 ? 8.313 -8.805 19.075 1.00 77.38 186 LYS A N 1
ATOM 1521 C CA . LYS A 1 186 ? 7.558 -10.014 18.731 1.00 77.38 186 LYS A CA 1
ATOM 1522 C C . LYS A 1 186 ? 6.108 -9.941 19.215 1.00 77.38 186 LYS A C 1
ATOM 1524 O O . LYS A 1 186 ? 5.215 -10.393 18.507 1.00 77.38 186 LYS A O 1
ATOM 1529 N N . GLN A 1 187 ? 5.857 -9.327 20.373 1.00 76.06 187 GLN A N 1
ATOM 1530 C CA . GLN A 1 187 ? 4.498 -9.069 20.868 1.00 76.06 187 GLN A CA 1
ATOM 1531 C C . GLN A 1 187 ? 3.739 -8.012 20.051 1.00 76.06 187 GLN A C 1
ATOM 1533 O O . GLN A 1 187 ? 2.512 -8.029 20.034 1.00 76.06 187 GLN A O 1
ATOM 1538 N N . ARG A 1 188 ? 4.446 -7.101 19.372 1.00 80.31 188 ARG A N 1
ATOM 1539 C CA . ARG A 1 188 ? 3.856 -6.050 18.522 1.00 80.31 188 ARG A CA 1
ATOM 1540 C C . ARG A 1 188 ? 3.612 -6.497 17.080 1.00 80.31 188 ARG A C 1
ATOM 1542 O O . ARG A 1 188 ? 3.110 -5.705 16.285 1.00 80.31 188 ARG A O 1
ATOM 1549 N N . GLN A 1 189 ? 3.978 -7.729 16.727 1.00 81.81 189 GLN A N 1
ATOM 1550 C CA . GLN A 1 189 ? 3.777 -8.247 15.379 1.00 81.81 189 GLN A CA 1
ATOM 1551 C C . GLN A 1 189 ? 2.294 -8.377 15.052 1.00 81.81 189 GLN A C 1
ATOM 1553 O O . GLN A 1 189 ? 1.485 -8.838 15.860 1.00 81.81 189 GLN A O 1
ATOM 1558 N N . MET A 1 190 ? 1.955 -7.993 13.826 1.00 82.69 190 MET A N 1
ATOM 1559 C CA . MET A 1 190 ? 0.590 -8.107 13.342 1.00 82.69 190 MET A CA 1
ATOM 1560 C C . MET A 1 190 ? 0.265 -9.572 13.025 1.00 82.69 190 MET A C 1
ATOM 1562 O O . MET A 1 190 ? 1.146 -10.320 12.589 1.00 82.69 190 MET A O 1
ATOM 1566 N N . PRO A 1 191 ? -0.996 -10.000 13.182 1.00 86.12 191 PRO A N 1
ATOM 1567 C CA . PRO A 1 191 ? -1.431 -11.317 12.739 1.00 86.12 191 PRO A CA 1
ATOM 1568 C C . PRO A 1 191 ? -1.286 -11.510 11.223 1.00 86.12 191 PRO A C 1
ATOM 1570 O O . PRO A 1 191 ? -1.430 -10.563 10.451 1.00 86.12 191 PRO A O 1
ATOM 1573 N N . PHE A 1 192 ? -1.102 -12.762 10.793 1.00 82.00 192 PHE A N 1
ATOM 1574 C CA . PHE A 1 192 ? -0.867 -13.111 9.384 1.00 82.00 192 PHE A CA 1
ATOM 1575 C C . PHE A 1 192 ? -1.988 -12.673 8.426 1.00 82.00 192 PHE A C 1
ATOM 1577 O O . PHE A 1 192 ? -1.711 -12.245 7.315 1.00 82.00 192 PHE A O 1
ATOM 1584 N N . HIS A 1 193 ? -3.255 -12.696 8.852 1.00 84.50 193 HIS A N 1
ATOM 1585 C CA . HIS A 1 193 ? -4.381 -12.248 8.016 1.00 84.50 193 HIS A CA 1
ATOM 1586 C C . HIS A 1 193 ? -4.383 -10.732 7.748 1.00 84.50 193 HIS A C 1
ATOM 1588 O O . HIS A 1 193 ? -5.123 -10.266 6.889 1.00 84.50 193 HIS A O 1
ATOM 1594 N N . MET A 1 194 ? -3.571 -9.963 8.480 1.00 85.62 194 MET A N 1
ATOM 1595 C CA . MET A 1 194 ? -3.331 -8.548 8.210 1.00 85.62 194 MET A CA 1
ATOM 1596 C C . MET A 1 194 ? -2.024 -8.335 7.433 1.00 85.62 194 MET A C 1
ATOM 1598 O O . MET A 1 194 ? -1.656 -7.195 7.168 1.00 85.62 194 MET A O 1
ATOM 1602 N N . HIS A 1 195 ? -1.246 -9.365 7.104 1.00 88.69 195 HIS A N 1
ATOM 1603 C CA . HIS A 1 195 ? 0.008 -9.162 6.376 1.00 88.69 195 HIS A CA 1
ATOM 1604 C C . HIS A 1 195 ? -0.265 -8.737 4.931 1.00 88.69 195 HIS A C 1
ATOM 1606 O O . HIS A 1 195 ? -1.167 -9.239 4.271 1.00 88.69 195 HIS A O 1
ATOM 1612 N N . ILE A 1 196 ? 0.530 -7.782 4.461 1.00 88.06 196 ILE A N 1
ATOM 1613 C CA . ILE A 1 196 ? 0.577 -7.343 3.065 1.00 88.06 196 ILE A CA 1
ATOM 1614 C C . ILE A 1 196 ? 1.754 -8.075 2.428 1.00 88.06 196 ILE A C 1
ATOM 1616 O O . ILE A 1 196 ? 2.846 -8.043 2.995 1.00 88.06 196 ILE A O 1
ATOM 1620 N N . ASN A 1 197 ? 1.564 -8.707 1.268 1.00 88.25 197 ASN A N 1
ATOM 1621 C CA . ASN A 1 197 ? 2.657 -9.406 0.595 1.00 88.25 197 ASN A CA 1
ATOM 1622 C C . ASN A 1 197 ? 3.794 -8.427 0.239 1.00 88.25 197 ASN A C 1
ATOM 1624 O O . ASN A 1 197 ? 3.597 -7.460 -0.497 1.00 88.25 197 ASN A O 1
ATOM 1628 N N . LEU A 1 198 ? 4.992 -8.691 0.763 1.00 87.56 198 LEU A N 1
ATOM 1629 C CA . LEU A 1 198 ? 6.172 -7.858 0.541 1.00 87.56 198 LEU A CA 1
ATOM 1630 C C . LEU A 1 198 ? 6.690 -7.958 -0.896 1.00 87.56 198 LEU A C 1
ATOM 1632 O O . LEU A 1 198 ? 7.156 -6.955 -1.426 1.00 87.56 198 LEU A O 1
ATOM 1636 N N . GLU A 1 199 ? 6.579 -9.130 -1.532 1.00 87.69 199 GLU A N 1
ATOM 1637 C CA . GLU A 1 199 ? 6.985 -9.306 -2.933 1.00 87.69 199 GLU A CA 1
ATOM 1638 C C . GLU A 1 199 ? 6.116 -8.445 -3.856 1.00 87.69 199 GLU A C 1
ATOM 1640 O O . GLU A 1 199 ? 6.633 -7.755 -4.729 1.00 87.69 199 GLU A O 1
ATOM 1645 N N . LEU A 1 200 ? 4.803 -8.403 -3.599 1.00 89.50 200 LEU A N 1
ATOM 1646 C CA . LEU A 1 200 ? 3.866 -7.538 -4.317 1.00 89.50 200 LEU A CA 1
ATOM 1647 C C . LEU A 1 200 ? 4.265 -6.063 -4.199 1.00 89.50 200 LEU A C 1
ATOM 1649 O O . LEU A 1 200 ? 4.362 -5.355 -5.200 1.00 89.50 200 LEU A O 1
ATOM 1653 N N . LEU A 1 201 ? 4.520 -5.615 -2.969 1.00 89.75 201 LEU A N 1
ATOM 1654 C CA . LEU A 1 201 ? 4.863 -4.228 -2.678 1.00 89.75 201 LEU A CA 1
ATOM 1655 C C . LEU A 1 201 ? 6.193 -3.824 -3.324 1.00 89.75 201 LEU A C 1
ATOM 1657 O O . LEU A 1 201 ? 6.305 -2.746 -3.908 1.00 89.75 201 LEU A O 1
ATOM 1661 N N . GLU A 1 202 ? 7.194 -4.701 -3.250 1.00 88.88 202 GLU A N 1
ATOM 1662 C CA . GLU A 1 202 ? 8.480 -4.494 -3.906 1.00 88.88 202 GLU A CA 1
ATOM 1663 C C . GLU A 1 202 ? 8.334 -4.476 -5.434 1.00 88.88 202 GLU A C 1
ATOM 1665 O O . GLU A 1 202 ? 8.975 -3.664 -6.096 1.00 88.88 202 GLU A O 1
ATOM 1670 N N . CYS A 1 203 ? 7.453 -5.301 -6.007 1.00 89.31 203 CYS A N 1
ATOM 1671 C CA . CYS A 1 203 ? 7.233 -5.334 -7.452 1.00 89.31 203 CYS A CA 1
ATOM 1672 C C . CYS A 1 203 ? 6.641 -4.032 -7.953 1.00 89.31 203 CYS A C 1
ATOM 1674 O O . CYS A 1 203 ? 7.164 -3.437 -8.890 1.00 89.31 203 CYS A O 1
ATOM 1676 N N . VAL A 1 204 ? 5.578 -3.572 -7.296 1.00 90.75 204 VAL A N 1
ATOM 1677 C CA . VAL A 1 204 ? 4.926 -2.303 -7.615 1.00 90.75 204 VAL A CA 1
ATOM 1678 C C . VAL A 1 204 ? 5.921 -1.152 -7.513 1.00 90.75 204 VAL A C 1
ATOM 1680 O O . VAL A 1 204 ? 5.985 -0.310 -8.410 1.00 90.75 204 VAL A O 1
ATOM 1683 N N . TYR A 1 205 ? 6.753 -1.141 -6.469 1.00 91.25 205 TYR A N 1
ATOM 1684 C CA . TYR A 1 205 ? 7.800 -0.138 -6.315 1.00 91.25 205 TYR A CA 1
ATOM 1685 C C . TYR A 1 205 ? 8.832 -0.178 -7.451 1.00 91.25 205 TYR A C 1
ATOM 1687 O O . TYR A 1 205 ? 9.123 0.864 -8.040 1.00 91.25 205 TYR A O 1
ATOM 1695 N N . LEU A 1 206 ? 9.376 -1.356 -7.776 1.00 89.56 206 LEU A N 1
ATOM 1696 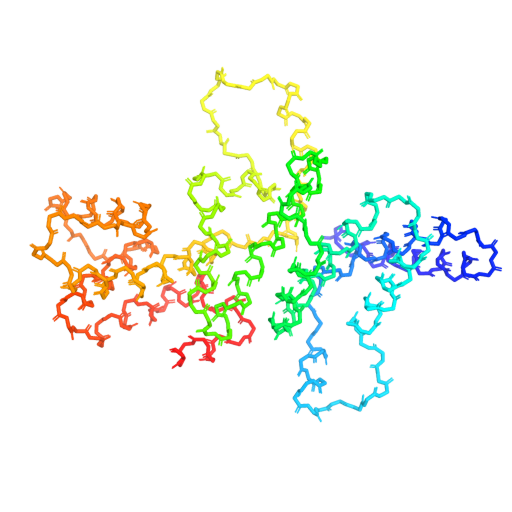C CA . LEU A 1 206 ? 10.415 -1.499 -8.798 1.00 89.56 206 LEU A CA 1
ATOM 1697 C C . LEU A 1 206 ? 9.881 -1.215 -10.204 1.00 89.56 206 LEU A C 1
ATOM 1699 O O . LEU A 1 206 ? 10.574 -0.561 -10.973 1.00 89.56 206 LEU A O 1
ATOM 1703 N N . VAL A 1 207 ? 8.657 -1.640 -10.532 1.00 90.19 207 VAL A N 1
ATOM 1704 C CA . VAL A 1 207 ? 8.004 -1.308 -11.809 1.00 90.19 207 VAL A CA 1
ATOM 1705 C C . VAL A 1 207 ? 7.752 0.198 -11.901 1.00 90.19 207 VAL A C 1
ATOM 1707 O O . VAL A 1 207 ? 8.058 0.810 -12.924 1.00 90.19 207 VAL A O 1
ATOM 1710 N N . SER A 1 208 ? 7.285 0.827 -10.818 1.00 91.00 208 SER A N 1
ATOM 1711 C CA . SER A 1 208 ? 7.081 2.280 -10.797 1.00 91.00 208 SER A CA 1
ATOM 1712 C C . SER A 1 208 ? 8.395 3.047 -10.944 1.00 91.00 208 SER A C 1
ATOM 1714 O O . SER A 1 208 ? 8.468 4.009 -11.702 1.00 91.00 208 SER A O 1
ATOM 1716 N N . ALA A 1 209 ? 9.457 2.596 -10.269 1.00 90.56 209 ALA A N 1
ATOM 1717 C CA . ALA A 1 209 ? 10.793 3.158 -10.430 1.00 90.56 209 ALA A CA 1
ATOM 1718 C C . ALA A 1 209 ? 11.306 2.964 -11.865 1.00 90.56 209 ALA A C 1
ATOM 1720 O O . ALA A 1 209 ? 11.766 3.920 -12.475 1.00 90.56 209 ALA A O 1
ATOM 1721 N N . MET A 1 210 ? 11.155 1.769 -12.439 1.00 90.00 210 MET A N 1
ATOM 1722 C CA . MET A 1 210 ? 11.572 1.443 -13.804 1.00 90.00 210 MET A CA 1
ATOM 1723 C C . MET A 1 210 ? 10.966 2.412 -14.834 1.00 90.00 210 MET A C 1
ATOM 1725 O O . MET A 1 210 ? 11.691 2.977 -15.653 1.00 90.00 210 MET A O 1
ATOM 1729 N N . LEU A 1 211 ? 9.653 2.647 -14.758 1.00 89.56 211 LEU A N 1
ATOM 1730 C CA . LEU A 1 211 ? 8.927 3.521 -15.685 1.00 89.56 211 LEU A CA 1
ATOM 1731 C C . LEU A 1 211 ? 9.313 5.003 -15.562 1.00 89.56 211 LEU A C 1
ATOM 1733 O O . LEU A 1 211 ? 9.211 5.739 -16.540 1.00 89.56 211 LEU A O 1
ATOM 1737 N N . LEU A 1 212 ? 9.763 5.451 -14.388 1.00 89.25 212 LEU A N 1
ATOM 1738 C CA . LEU A 1 212 ? 10.202 6.833 -14.168 1.00 89.25 212 LEU A CA 1
ATOM 1739 C C . LEU A 1 212 ? 11.686 7.025 -14.487 1.00 89.25 212 LEU A C 1
ATOM 1741 O O . LEU A 1 212 ? 12.077 8.012 -15.111 1.00 89.25 212 LEU A O 1
ATOM 1745 N N . GLU A 1 213 ? 12.521 6.083 -14.059 1.00 85.94 213 GLU A N 1
ATOM 1746 C CA . GLU A 1 213 ? 13.970 6.202 -14.136 1.00 85.94 213 GLU A CA 1
ATOM 1747 C C . GLU A 1 213 ? 14.511 5.932 -15.528 1.00 85.94 213 GLU A C 1
ATOM 1749 O O . GLU A 1 213 ? 15.407 6.648 -15.959 1.00 85.94 213 GLU A O 1
ATOM 1754 N N . ILE A 1 214 ? 14.003 4.933 -16.254 1.00 87.19 214 ILE A N 1
ATOM 1755 C CA . ILE A 1 214 ? 14.584 4.565 -17.554 1.00 87.19 214 ILE A CA 1
ATOM 1756 C C . ILE A 1 214 ? 14.447 5.686 -18.584 1.00 87.19 214 ILE A C 1
ATOM 1758 O O . ILE A 1 214 ? 15.464 6.020 -19.197 1.00 87.19 214 ILE A O 1
ATOM 1762 N N . PRO A 1 215 ? 13.271 6.323 -18.760 1.00 86.88 215 PRO A N 1
ATOM 1763 C CA . PRO A 1 215 ? 13.160 7.463 -19.665 1.00 86.88 215 PRO A CA 1
ATOM 1764 C C . PRO A 1 215 ? 14.060 8.625 -19.236 1.00 86.88 215 PRO A C 1
ATOM 1766 O O . PRO A 1 215 ? 14.711 9.250 -20.071 1.00 86.88 215 PRO A O 1
ATOM 1769 N N . TYR A 1 216 ? 14.154 8.885 -17.927 1.00 85.00 216 TYR A N 1
ATOM 1770 C CA . TYR A 1 216 ? 15.015 9.938 -17.395 1.00 85.00 216 TYR A CA 1
ATOM 1771 C C . TYR A 1 216 ? 16.504 9.653 -17.655 1.00 85.00 216 TYR A C 1
ATOM 1773 O O . TYR A 1 216 ? 17.250 10.547 -18.056 1.00 85.00 216 TYR A O 1
ATOM 1781 N N . ILE A 1 217 ? 16.927 8.400 -17.473 1.00 83.31 217 ILE A N 1
ATOM 1782 C CA . ILE A 1 217 ? 18.274 7.908 -17.762 1.00 83.31 217 ILE A CA 1
ATOM 1783 C C . ILE A 1 217 ? 18.566 8.070 -19.257 1.00 83.31 217 ILE A C 1
ATOM 1785 O O . ILE A 1 217 ? 19.567 8.692 -19.599 1.00 83.31 217 ILE A O 1
ATOM 1789 N N . ALA A 1 218 ? 17.695 7.583 -20.137 1.00 83.56 218 ALA A N 1
ATOM 1790 C CA . ALA A 1 218 ? 17.890 7.686 -21.582 1.00 83.56 218 ALA A CA 1
ATOM 1791 C C . ALA A 1 218 ? 18.024 9.148 -22.050 1.00 83.56 218 ALA A C 1
ATOM 1793 O O . ALA A 1 218 ? 18.910 9.466 -22.836 1.00 83.56 218 ALA A O 1
ATOM 1794 N N . ALA A 1 219 ? 17.210 10.061 -21.510 1.00 84.75 219 ALA A N 1
ATOM 1795 C CA . ALA A 1 219 ? 17.279 11.484 -21.851 1.00 84.75 219 ALA A CA 1
ATOM 1796 C C . ALA A 1 219 ? 18.571 12.175 -21.366 1.00 84.75 219 ALA A C 1
ATOM 1798 O O . ALA A 1 219 ? 19.065 13.089 -22.019 1.00 84.75 219 ALA A O 1
ATOM 1799 N N . HIS A 1 220 ? 19.129 11.738 -20.233 1.00 80.62 220 HIS A N 1
ATOM 1800 C CA . HIS A 1 220 ? 20.315 12.336 -19.604 1.00 80.62 220 HIS A CA 1
ATOM 1801 C C . HIS A 1 220 ? 21.514 11.383 -19.643 1.00 80.62 220 HIS A C 1
ATOM 1803 O O . HIS A 1 220 ? 22.237 11.249 -18.654 1.00 80.62 220 HIS A O 1
ATOM 1809 N N . GLU A 1 221 ? 21.699 10.641 -20.734 1.00 70.69 221 GLU A N 1
ATOM 1810 C CA . GLU A 1 221 ? 22.846 9.736 -20.885 1.00 70.69 221 GLU A CA 1
ATOM 1811 C C . GLU A 1 221 ? 24.171 10.504 -21.022 1.00 70.69 221 GLU A C 1
ATOM 1813 O O . GLU A 1 221 ? 25.195 10.061 -20.508 1.00 70.69 221 GLU A O 1
ATOM 1818 N N . PHE A 1 222 ? 24.124 11.699 -21.618 1.00 69.88 222 PHE A N 1
ATOM 1819 C CA . PHE A 1 222 ? 25.294 12.540 -21.891 1.00 69.88 222 PHE A CA 1
ATOM 1820 C C . PHE A 1 222 ? 25.527 13.662 -20.861 1.00 69.88 222 PHE A C 1
ATOM 1822 O O . PHE A 1 222 ? 26.508 14.394 -20.972 1.00 69.88 222 PHE A O 1
ATOM 1829 N N . ASP A 1 223 ? 24.649 13.817 -19.863 1.00 76.44 223 ASP A N 1
ATOM 1830 C CA . ASP A 1 223 ? 24.757 14.881 -18.857 1.00 76.44 223 ASP A CA 1
ATOM 1831 C C . ASP A 1 223 ? 25.541 14.415 -17.616 1.00 76.44 223 ASP A C 1
ATOM 1833 O O . ASP A 1 223 ? 25.195 13.433 -16.951 1.00 76.44 223 ASP A O 1
ATOM 1837 N N . ALA A 1 224 ? 26.596 15.155 -17.270 1.00 59.69 224 ALA A N 1
ATOM 1838 C CA . ALA A 1 224 ? 27.462 14.875 -16.129 1.00 59.69 224 ALA A CA 1
ATOM 1839 C C . ALA A 1 224 ? 26.794 15.158 -14.765 1.00 59.69 224 ALA A C 1
ATOM 1841 O O . ALA A 1 224 ? 27.248 14.633 -13.746 1.00 59.69 224 ALA A O 1
ATOM 1842 N N . ARG A 1 225 ? 25.715 15.963 -14.708 1.00 60.97 225 ARG A N 1
ATOM 1843 C CA . ARG A 1 225 ? 25.006 16.335 -13.459 1.00 60.97 225 ARG A CA 1
ATOM 1844 C C . ARG A 1 225 ? 23.657 15.632 -13.298 1.00 60.97 225 ARG A C 1
ATOM 1846 O O . ARG A 1 225 ? 22.639 16.242 -12.973 1.00 60.97 225 ARG A O 1
ATOM 1853 N N . ARG A 1 226 ? 23.658 14.313 -13.462 1.00 64.12 226 ARG A N 1
ATOM 1854 C CA . ARG A 1 226 ? 22.458 13.478 -13.335 1.00 64.12 226 ARG A CA 1
ATOM 1855 C C . ARG A 1 226 ? 21.883 13.483 -11.911 1.00 64.12 226 ARG A C 1
ATOM 1857 O O . ARG A 1 226 ? 22.563 13.083 -10.963 1.00 64.12 226 ARG A O 1
ATOM 1864 N N . ARG A 1 227 ? 20.606 13.846 -11.748 1.00 63.06 227 ARG A N 1
ATOM 1865 C CA . ARG A 1 227 ? 19.864 13.609 -10.495 1.00 63.06 227 ARG A CA 1
ATOM 1866 C C . ARG A 1 227 ? 19.239 12.216 -10.536 1.00 63.06 227 ARG A C 1
ATOM 1868 O O . ARG A 1 227 ? 18.379 11.952 -11.360 1.00 63.06 227 ARG A O 1
ATOM 1875 N N . MET A 1 228 ? 19.673 11.310 -9.664 1.00 63.94 228 MET A N 1
ATOM 1876 C CA . MET A 1 228 ? 19.049 9.984 -9.544 1.00 63.94 228 MET A CA 1
ATOM 1877 C C . MET A 1 228 ? 17.717 10.096 -8.795 1.00 63.94 228 MET A C 1
ATOM 1879 O O . MET A 1 228 ? 17.687 10.689 -7.717 1.00 63.94 228 MET A O 1
ATOM 1883 N N . ILE A 1 229 ? 16.649 9.522 -9.355 1.00 68.19 229 ILE A N 1
ATOM 1884 C CA . ILE A 1 229 ? 15.295 9.557 -8.778 1.00 68.19 229 ILE A CA 1
ATOM 1885 C C . ILE A 1 229 ? 15.173 8.477 -7.687 1.00 68.19 229 ILE A C 1
ATOM 1887 O O . ILE A 1 229 ? 14.742 8.759 -6.574 1.00 68.19 229 ILE A O 1
ATOM 1891 N N . SER A 1 230 ? 15.665 7.268 -7.953 1.00 68.00 230 SER A N 1
ATOM 1892 C CA . SER A 1 230 ? 15.686 6.113 -7.059 1.00 68.00 230 SER A CA 1
ATOM 1893 C C . SER A 1 230 ? 17.074 5.467 -7.007 1.00 68.00 230 SER A C 1
ATOM 1895 O O . SER A 1 230 ? 17.560 4.818 -7.931 1.00 68.00 230 SER A O 1
ATOM 1897 N N . LYS A 1 231 ? 17.741 5.591 -5.857 1.00 73.94 231 LYS A N 1
ATOM 1898 C CA . LYS A 1 231 ? 19.072 4.993 -5.659 1.00 73.94 231 LYS A CA 1
ATOM 1899 C C . LYS A 1 231 ? 19.031 3.463 -5.597 1.00 73.94 231 LYS A C 1
ATOM 1901 O O . LYS A 1 231 ? 19.981 2.819 -6.032 1.00 73.94 231 LYS A O 1
ATOM 1906 N N . THR A 1 232 ? 17.967 2.883 -5.045 1.00 77.44 232 THR A N 1
ATOM 1907 C CA . THR A 1 232 ? 17.845 1.436 -4.793 1.00 77.44 232 THR A CA 1
ATOM 1908 C C . THR A 1 232 ? 17.696 0.647 -6.091 1.00 77.44 232 THR A C 1
ATOM 1910 O O . THR A 1 232 ? 18.436 -0.313 -6.305 1.00 77.44 232 THR A O 1
ATOM 1913 N N . PHE A 1 233 ? 16.807 1.077 -6.989 1.00 78.50 233 PHE A N 1
ATOM 1914 C CA . PHE A 1 233 ? 16.644 0.458 -8.307 1.00 78.50 233 PHE A CA 1
ATOM 1915 C C . PHE A 1 233 ? 17.929 0.580 -9.132 1.00 78.50 233 PHE A C 1
ATOM 1917 O O . PHE A 1 233 ? 18.431 -0.411 -9.663 1.00 78.50 233 PHE A O 1
ATOM 1924 N N . TYR A 1 234 ? 18.529 1.772 -9.162 1.00 79.25 234 TYR A N 1
ATOM 1925 C CA . TYR A 1 234 ? 19.769 1.998 -9.898 1.00 79.25 234 TYR A CA 1
ATOM 1926 C C . TYR A 1 234 ? 20.939 1.130 -9.396 1.00 79.25 234 TYR A C 1
ATOM 1928 O O . TYR A 1 234 ? 21.729 0.614 -10.193 1.00 79.25 234 TYR A O 1
ATOM 1936 N N . GLN A 1 235 ? 21.042 0.912 -8.080 1.00 82.12 235 GLN A N 1
ATOM 1937 C CA . GLN A 1 235 ? 22.015 -0.018 -7.498 1.00 82.12 235 GLN A CA 1
ATOM 1938 C C . GLN A 1 235 ? 21.772 -1.466 -7.945 1.00 82.12 235 GLN A C 1
ATOM 1940 O O . GLN A 1 235 ? 22.733 -2.150 -8.301 1.00 82.12 235 GLN A O 1
ATOM 1945 N N . GLN A 1 236 ? 20.515 -1.924 -7.976 1.00 81.69 236 GLN A N 1
ATOM 1946 C CA . GLN A 1 236 ? 20.167 -3.262 -8.470 1.00 81.69 236 GLN A CA 1
ATOM 1947 C C . GLN A 1 236 ? 20.527 -3.425 -9.953 1.00 81.69 236 GLN A C 1
ATOM 1949 O O . GLN A 1 236 ? 21.156 -4.418 -10.329 1.00 81.69 236 GLN A O 1
ATOM 1954 N N . LEU A 1 237 ? 20.223 -2.422 -10.783 1.00 82.94 237 LEU A N 1
ATOM 1955 C CA . LEU A 1 237 ? 20.570 -2.425 -12.203 1.00 82.94 237 LEU A CA 1
ATOM 1956 C C . LEU A 1 237 ? 22.090 -2.527 -12.408 1.00 82.94 237 LEU A C 1
ATOM 1958 O O . LEU A 1 237 ? 22.550 -3.432 -13.106 1.00 82.94 237 LEU A O 1
ATOM 1962 N N . ARG A 1 238 ? 22.882 -1.684 -11.729 1.00 83.31 238 ARG A N 1
ATOM 1963 C CA . ARG A 1 238 ? 24.356 -1.730 -11.795 1.00 83.31 238 ARG A CA 1
ATOM 1964 C C . ARG A 1 238 ? 24.942 -3.043 -11.283 1.00 83.31 238 ARG A C 1
ATOM 1966 O O . ARG A 1 238 ? 25.913 -3.535 -11.850 1.00 83.31 238 ARG A O 1
ATOM 1973 N N . SER A 1 239 ? 24.381 -3.614 -10.217 1.00 85.12 239 SER A N 1
ATOM 1974 C CA . SER A 1 239 ? 24.814 -4.920 -9.710 1.00 85.12 239 SER A CA 1
ATOM 1975 C C . SER A 1 239 ? 24.627 -6.009 -10.767 1.00 85.12 239 SER A C 1
ATOM 1977 O O . SER A 1 239 ? 25.512 -6.840 -10.942 1.00 85.12 239 SER A O 1
ATOM 1979 N N . SER A 1 240 ? 23.520 -5.967 -11.515 1.00 82.06 240 SER A N 1
ATOM 1980 C CA . SER A 1 240 ? 23.253 -6.919 -12.599 1.00 82.06 240 SER A CA 1
ATOM 1981 C C . SER A 1 240 ? 24.174 -6.751 -13.813 1.00 82.06 240 SER A C 1
ATOM 1983 O O . SER A 1 240 ? 24.408 -7.710 -14.536 1.00 82.06 240 SER A O 1
ATOM 1985 N N . GLU A 1 241 ? 24.669 -5.538 -14.080 1.00 80.69 241 GLU A N 1
ATOM 1986 C CA . GLU A 1 241 ? 25.614 -5.269 -15.178 1.00 80.69 241 GLU A CA 1
ATOM 1987 C C . GLU A 1 241 ? 27.038 -5.714 -14.825 1.00 80.69 241 GLU A C 1
ATOM 1989 O O . GLU A 1 241 ? 27.810 -6.075 -15.706 1.00 80.69 241 GLU A O 1
ATOM 1994 N N . ARG A 1 242 ? 27.386 -5.716 -13.532 1.00 84.06 242 ARG A N 1
ATOM 1995 C CA . ARG A 1 242 ? 28.681 -6.211 -13.040 1.00 84.06 242 ARG A CA 1
ATOM 1996 C C . ARG A 1 242 ? 28.763 -7.735 -12.971 1.00 84.06 242 ARG A C 1
ATOM 1998 O O . ARG A 1 242 ? 29.864 -8.267 -12.858 1.00 84.06 242 ARG A O 1
ATOM 2005 N N . GLN A 1 243 ? 27.630 -8.435 -12.988 1.00 82.44 243 GLN A N 1
ATOM 2006 C CA . GLN A 1 243 ? 27.610 -9.895 -12.976 1.00 82.44 243 GLN A CA 1
ATOM 2007 C C . GLN A 1 243 ? 28.111 -10.437 -14.319 1.00 82.44 243 GLN A C 1
ATOM 2009 O O . GLN A 1 243 ? 27.537 -10.160 -15.367 1.00 82.44 243 GLN A O 1
ATOM 2014 N N . SER A 1 244 ? 29.184 -11.229 -14.276 1.00 73.00 244 SER A N 1
ATOM 2015 C CA . SER A 1 244 ? 29.832 -11.800 -15.465 1.00 73.00 244 SER A CA 1
ATOM 2016 C C . SER A 1 244 ? 28.975 -12.859 -16.166 1.00 73.00 244 SER A C 1
ATOM 2018 O O . SER A 1 244 ? 29.103 -13.054 -17.370 1.00 73.00 244 SER A O 1
ATOM 2020 N N . LEU A 1 245 ? 28.106 -13.539 -15.412 1.00 80.00 245 LEU A N 1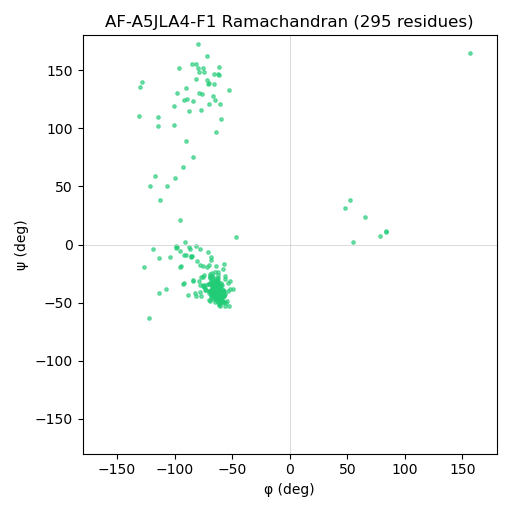
ATOM 2021 C CA . LEU A 1 245 ? 27.177 -14.543 -15.918 1.00 80.00 245 LEU A CA 1
ATOM 2022 C C . LEU A 1 245 ? 25.749 -14.026 -15.742 1.00 80.00 245 LEU A C 1
ATOM 2024 O O . LEU A 1 245 ? 25.249 -13.936 -14.622 1.00 80.00 245 LEU A O 1
ATOM 2028 N N . VAL A 1 246 ? 25.096 -13.696 -16.853 1.00 76.88 246 VAL A N 1
ATOM 2029 C CA . VAL A 1 246 ? 23.683 -13.312 -16.869 1.00 76.88 246 VAL A CA 1
ATOM 2030 C C . VAL A 1 246 ? 22.878 -14.525 -17.324 1.00 76.88 246 VAL A C 1
ATOM 2032 O O . VAL A 1 246 ? 22.879 -14.870 -18.504 1.00 76.88 246 VAL A O 1
ATOM 2035 N N . GLY A 1 247 ? 22.235 -15.199 -16.371 1.00 80.62 247 GLY A N 1
ATOM 2036 C CA . GLY A 1 247 ? 21.269 -16.262 -16.649 1.00 80.62 247 GLY A CA 1
ATOM 2037 C C . GLY A 1 247 ? 19.889 -15.712 -17.040 1.00 80.62 247 GLY A C 1
ATOM 2038 O O . GLY A 1 247 ? 19.656 -14.501 -16.952 1.00 80.62 247 GLY A O 1
ATOM 2039 N N . PRO A 1 248 ? 18.953 -16.580 -17.466 1.00 81.62 248 PRO A N 1
ATOM 2040 C CA . PRO A 1 248 ? 17.557 -16.189 -17.623 1.00 81.62 248 PRO A CA 1
ATOM 2041 C C . PRO A 1 248 ? 16.976 -15.749 -16.266 1.00 81.62 248 PRO A C 1
ATOM 2043 O O . PRO A 1 248 ? 17.359 -16.305 -15.237 1.00 81.62 248 PRO A O 1
ATOM 2046 N N . PRO A 1 249 ? 16.057 -14.769 -16.239 1.00 82.12 249 PRO A N 1
ATOM 2047 C CA . PRO A 1 249 ? 15.536 -14.240 -14.986 1.00 82.12 249 PRO A CA 1
ATOM 2048 C C . PRO A 1 249 ? 14.703 -15.297 -14.246 1.00 82.12 249 PRO A C 1
ATOM 2050 O O . PRO A 1 249 ? 13.758 -15.869 -14.797 1.00 82.12 249 PRO A O 1
ATOM 2053 N N . GLU A 1 250 ? 15.019 -15.535 -12.974 1.00 81.75 250 GLU A N 1
ATOM 2054 C CA . GLU A 1 250 ? 14.274 -16.450 -12.100 1.00 81.75 250 GLU A CA 1
ATOM 2055 C C . GLU A 1 250 ? 13.589 -15.700 -10.962 1.00 81.75 250 GLU A C 1
ATOM 2057 O O . GLU A 1 250 ? 12.425 -15.963 -10.641 1.00 81.75 250 GLU A O 1
ATOM 2062 N N . SER A 1 251 ? 14.297 -14.730 -10.382 1.00 85.25 251 SER A N 1
ATOM 2063 C CA . SER A 1 251 ? 13.787 -13.879 -9.314 1.00 85.25 251 SER A CA 1
ATOM 2064 C C . SER A 1 251 ? 12.892 -12.771 -9.860 1.00 85.25 251 SER A C 1
ATOM 2066 O O . SER A 1 251 ? 13.072 -12.288 -10.979 1.00 85.25 251 SER A O 1
ATOM 2068 N N . MET A 1 252 ? 11.943 -12.303 -9.049 1.00 82.62 252 MET A N 1
ATOM 2069 C CA . MET A 1 252 ? 11.079 -11.182 -9.421 1.00 82.62 252 MET A CA 1
ATOM 2070 C C . MET A 1 252 ? 11.894 -9.917 -9.740 1.00 82.62 252 MET A C 1
ATOM 2072 O O . MET A 1 252 ? 11.612 -9.226 -10.715 1.00 82.62 252 MET A O 1
ATOM 2076 N N . ARG A 1 253 ? 12.962 -9.653 -8.971 1.00 85.88 253 ARG A N 1
ATOM 2077 C CA . ARG A 1 253 ? 13.867 -8.517 -9.217 1.00 85.88 253 ARG A CA 1
ATOM 2078 C C . ARG A 1 253 ? 14.584 -8.640 -10.560 1.00 85.88 253 ARG A C 1
ATOM 2080 O O . ARG A 1 253 ? 14.715 -7.658 -11.280 1.00 85.88 253 ARG A O 1
ATOM 2087 N N . GLU A 1 254 ? 15.016 -9.846 -10.915 1.00 87.88 254 GLU A N 1
ATOM 2088 C CA . GLU A 1 254 ? 15.711 -10.109 -12.180 1.00 87.88 254 GLU A CA 1
ATOM 2089 C C . GLU A 1 254 ? 14.787 -9.927 -13.382 1.00 87.88 254 GLU A C 1
ATOM 2091 O O . GLU A 1 254 ? 15.225 -9.385 -14.391 1.00 87.88 254 GLU A O 1
ATOM 2096 N N . HIS A 1 255 ? 13.510 -10.309 -13.267 1.00 88.50 255 HIS A N 1
ATOM 2097 C CA . HIS A 1 255 ? 12.520 -10.055 -14.316 1.00 88.50 255 HIS A CA 1
ATOM 2098 C C . HIS A 1 255 ? 12.351 -8.552 -14.569 1.00 88.50 255 HIS A C 1
ATOM 2100 O O . HIS A 1 255 ? 12.389 -8.119 -15.719 1.00 88.50 255 HIS A O 1
ATOM 2106 N N . VAL A 1 256 ? 12.248 -7.740 -13.509 1.00 88.31 256 VAL A N 1
ATOM 2107 C CA . VAL A 1 256 ? 12.142 -6.278 -13.648 1.00 88.31 256 VAL A CA 1
ATOM 2108 C C . VAL A 1 256 ? 13.431 -5.673 -14.218 1.00 88.31 256 VAL A C 1
ATOM 2110 O O . VAL A 1 256 ? 13.378 -4.788 -15.066 1.00 88.31 256 VAL A O 1
ATOM 2113 N N . VAL A 1 257 ? 14.605 -6.171 -13.825 1.00 88.94 257 VAL A N 1
ATOM 2114 C CA . VAL A 1 257 ? 15.889 -5.725 -14.393 1.00 88.94 257 VAL A CA 1
ATOM 2115 C C . VAL A 1 257 ? 16.035 -6.125 -15.869 1.00 88.94 257 VAL A C 1
ATOM 2117 O O . VAL A 1 257 ? 16.554 -5.347 -16.671 1.00 88.94 257 VAL A O 1
ATOM 2120 N N . ALA A 1 258 ? 15.572 -7.313 -16.261 1.00 88.06 258 ALA A N 1
ATOM 2121 C CA . ALA A 1 258 ? 15.550 -7.742 -17.658 1.00 88.06 258 ALA A CA 1
ATOM 2122 C C . ALA A 1 258 ? 14.591 -6.875 -18.490 1.00 88.06 258 ALA A C 1
ATOM 2124 O O . ALA A 1 258 ? 14.965 -6.412 -19.570 1.00 88.06 258 ALA A O 1
ATOM 2125 N N . ALA A 1 259 ? 13.407 -6.572 -17.948 1.00 89.94 259 ALA A N 1
ATOM 2126 C CA . ALA A 1 259 ? 12.457 -5.633 -18.535 1.00 89.94 259 ALA A CA 1
ATOM 2127 C C . ALA A 1 259 ? 13.078 -4.237 -18.707 1.00 89.94 259 ALA A C 1
ATOM 2129 O O . ALA A 1 259 ? 12.994 -3.644 -19.782 1.00 89.94 259 ALA A O 1
ATOM 2130 N N . ALA A 1 260 ? 13.814 -3.762 -17.700 1.00 89.00 260 ALA A N 1
ATOM 2131 C CA . ALA A 1 260 ? 14.522 -2.490 -17.748 1.00 89.00 260 ALA A CA 1
ATOM 2132 C C . ALA A 1 260 ? 15.567 -2.425 -18.874 1.00 89.00 260 ALA A C 1
ATOM 2134 O O . ALA A 1 260 ? 15.653 -1.438 -19.608 1.00 89.00 260 ALA A O 1
ATOM 2135 N N . LYS A 1 261 ? 16.350 -3.497 -19.052 1.00 88.00 261 LYS A N 1
ATOM 2136 C CA . LYS A 1 261 ? 17.325 -3.607 -20.149 1.00 88.00 261 LYS A CA 1
ATOM 2137 C C . LYS A 1 261 ? 16.630 -3.620 -21.515 1.00 88.00 261 LYS A C 1
ATOM 2139 O O . LYS A 1 261 ? 17.064 -2.905 -22.414 1.00 88.00 261 LYS A O 1
ATOM 2144 N N . ALA A 1 262 ? 15.532 -4.367 -21.657 1.00 89.12 262 ALA A N 1
ATOM 2145 C CA . ALA A 1 262 ? 14.741 -4.405 -22.888 1.00 89.12 262 ALA A CA 1
ATOM 2146 C C . ALA A 1 262 ? 14.139 -3.032 -23.239 1.00 89.12 262 ALA A C 1
ATOM 2148 O O . ALA A 1 262 ? 14.193 -2.616 -24.398 1.00 89.12 262 ALA A O 1
ATOM 2149 N N . MET A 1 263 ? 13.645 -2.299 -22.235 1.00 88.94 263 MET A N 1
ATOM 2150 C CA . MET A 1 263 ? 13.129 -0.938 -22.390 1.00 88.94 263 MET A CA 1
ATOM 2151 C C . MET A 1 263 ? 14.224 0.042 -22.831 1.00 88.94 263 MET A C 1
ATOM 2153 O O . MET A 1 263 ? 13.982 0.850 -23.723 1.00 88.94 263 MET A O 1
ATOM 2157 N N . ARG A 1 264 ? 15.448 -0.070 -22.288 1.00 86.00 264 ARG A N 1
ATOM 2158 C CA . ARG A 1 264 ? 16.606 0.737 -22.725 1.00 86.00 264 ARG A CA 1
ATOM 2159 C C . ARG A 1 264 ? 16.968 0.491 -24.194 1.00 86.00 264 ARG A C 1
ATOM 2161 O O . ARG A 1 264 ? 17.370 1.420 -24.881 1.00 86.00 264 ARG A O 1
ATOM 2168 N N . CYS A 1 265 ? 16.804 -0.739 -24.682 1.00 86.75 265 CYS A N 1
ATOM 2169 C CA . CYS A 1 265 ? 17.015 -1.094 -26.089 1.00 86.75 265 CYS A CA 1
ATOM 2170 C C . CYS A 1 265 ? 15.820 -0.757 -27.006 1.00 86.75 265 CYS A C 1
ATOM 2172 O O . CYS A 1 265 ? 15.890 -1.025 -28.202 1.00 86.75 265 CYS A O 1
ATOM 2174 N N . GLY A 1 266 ? 14.720 -0.214 -26.471 1.00 87.81 266 GLY A N 1
ATOM 2175 C CA . GLY A 1 266 ? 13.521 0.132 -27.243 1.00 87.81 266 GLY A CA 1
ATOM 2176 C C . GLY A 1 266 ? 12.602 -1.048 -27.588 1.00 87.81 266 GLY A C 1
ATOM 2177 O O . GLY A 1 266 ? 11.632 -0.868 -28.321 1.00 87.81 266 GLY A O 1
ATOM 2178 N N . ASN A 1 267 ? 12.851 -2.251 -27.056 1.00 91.94 267 ASN A N 1
ATOM 2179 C CA . ASN A 1 267 ? 11.986 -3.410 -27.278 1.00 91.94 267 ASN A CA 1
ATOM 2180 C C . ASN A 1 267 ? 10.892 -3.489 -26.200 1.00 91.94 267 ASN A C 1
ATOM 2182 O O . ASN A 1 267 ? 11.057 -4.126 -25.154 1.00 91.94 267 ASN A O 1
ATOM 2186 N N . TRP A 1 268 ? 9.759 -2.838 -26.464 1.00 88.44 268 TRP A N 1
ATOM 2187 C CA . TRP A 1 268 ? 8.631 -2.793 -25.530 1.00 88.44 268 TRP A CA 1
ATOM 2188 C C . TRP A 1 268 ? 7.924 -4.150 -25.372 1.00 88.44 268 TRP A C 1
ATOM 2190 O O . TRP A 1 268 ? 7.484 -4.479 -24.272 1.00 88.44 268 TRP A O 1
ATOM 2200 N N . GLN A 1 269 ? 7.865 -4.968 -26.430 1.00 89.81 269 GLN A N 1
ATOM 2201 C CA . GLN A 1 269 ? 7.223 -6.290 -26.387 1.00 89.81 269 GLN A CA 1
ATOM 2202 C C . GLN A 1 269 ? 7.983 -7.240 -25.462 1.00 89.81 269 GLN A C 1
ATOM 2204 O O . GLN A 1 269 ? 7.385 -7.913 -24.626 1.00 89.81 269 GLN A O 1
ATOM 2209 N N . ALA A 1 270 ? 9.316 -7.253 -25.560 1.00 88.12 270 ALA A N 1
ATOM 2210 C CA . ALA A 1 270 ? 10.149 -8.021 -24.642 1.00 88.12 270 ALA A CA 1
ATOM 2211 C C . ALA A 1 270 ? 9.991 -7.528 -23.195 1.00 88.12 270 ALA A C 1
ATOM 2213 O O . ALA A 1 270 ? 9.861 -8.347 -22.291 1.00 88.12 270 ALA A O 1
ATOM 2214 N N . CYS A 1 271 ? 9.937 -6.208 -22.976 1.00 87.94 271 CYS A N 1
ATOM 2215 C CA . CYS A 1 271 ? 9.688 -5.622 -21.656 1.00 87.94 271 CYS A CA 1
ATOM 2216 C C . CYS A 1 271 ? 8.358 -6.110 -21.050 1.00 87.94 271 CYS A C 1
ATOM 2218 O O . CYS A 1 271 ? 8.345 -6.617 -19.927 1.00 87.94 271 CYS A O 1
ATOM 2220 N N . SER A 1 272 ? 7.266 -6.048 -21.819 1.00 87.00 272 SER A N 1
ATOM 2221 C CA . SER A 1 272 ? 5.946 -6.528 -21.392 1.00 87.00 272 SER A CA 1
ATOM 2222 C C . SER A 1 272 ? 5.957 -8.028 -21.081 1.00 87.00 272 SER A C 1
ATOM 2224 O O . SER A 1 272 ? 5.510 -8.433 -20.011 1.00 87.00 272 SER A O 1
ATOM 2226 N N . ASN A 1 273 ? 6.575 -8.849 -21.935 1.00 88.81 273 ASN A N 1
ATOM 2227 C CA . ASN A 1 273 ? 6.674 -10.297 -21.722 1.00 88.81 273 ASN A CA 1
ATOM 2228 C C . ASN A 1 273 ? 7.476 -10.670 -20.463 1.00 88.81 273 ASN A C 1
ATOM 2230 O O . ASN A 1 273 ? 7.172 -11.673 -19.814 1.00 88.81 273 ASN A O 1
ATOM 2234 N N . PHE A 1 274 ? 8.496 -9.884 -20.097 1.00 86.25 274 PHE A N 1
ATOM 2235 C CA . PHE A 1 274 ? 9.252 -10.114 -18.863 1.00 86.25 274 PHE A CA 1
ATOM 2236 C C . PHE A 1 274 ? 8.444 -9.771 -17.607 1.00 86.25 274 PHE A C 1
ATOM 2238 O O . PHE A 1 274 ? 8.601 -10.458 -16.600 1.00 86.25 274 PHE A O 1
ATOM 2245 N N . ILE A 1 275 ? 7.568 -8.762 -17.662 1.00 85.06 275 ILE A N 1
ATOM 2246 C CA . ILE A 1 275 ? 6.723 -8.341 -16.531 1.00 85.06 275 ILE A CA 1
ATOM 2247 C C . ILE A 1 275 ? 5.471 -9.222 -16.402 1.00 85.06 275 ILE A C 1
ATOM 2249 O O . ILE A 1 275 ? 5.092 -9.624 -15.298 1.00 85.06 275 ILE A O 1
ATOM 2253 N N . VAL A 1 276 ? 4.844 -9.557 -17.530 1.00 82.25 276 VAL A N 1
ATOM 2254 C CA . VAL A 1 276 ? 3.620 -10.363 -17.631 1.00 82.25 276 VAL A CA 1
ATOM 2255 C C . VAL A 1 276 ? 3.984 -11.804 -17.996 1.00 82.25 276 VAL A C 1
ATOM 2257 O O . VAL A 1 276 ? 3.548 -12.371 -18.994 1.00 82.25 276 VAL A O 1
ATOM 2260 N N . ASN A 1 277 ? 4.820 -12.427 -17.166 1.00 82.00 277 ASN A N 1
ATOM 2261 C CA . ASN A 1 277 ? 5.126 -13.851 -17.277 1.00 82.00 277 ASN A CA 1
ATOM 2262 C C . ASN A 1 277 ? 4.233 -14.660 -16.323 1.00 82.00 277 ASN A C 1
ATOM 2264 O O . ASN A 1 277 ? 3.889 -14.198 -15.237 1.00 82.00 277 ASN A O 1
ATOM 2268 N N . LYS A 1 278 ? 3.937 -15.921 -16.655 1.00 75.69 278 LYS A N 1
ATOM 2269 C CA . LYS A 1 278 ? 3.191 -16.867 -15.806 1.00 75.69 278 LYS A CA 1
ATOM 2270 C C . LYS A 1 278 ? 3.737 -16.938 -14.370 1.00 75.69 278 LYS A C 1
ATOM 2272 O O . LYS A 1 278 ? 2.960 -16.996 -13.417 1.00 75.69 278 LYS A O 1
ATOM 2277 N N . LYS A 1 279 ? 5.067 -16.878 -14.206 1.00 78.25 279 LYS A N 1
ATOM 2278 C CA . LYS A 1 279 ? 5.734 -16.855 -12.889 1.00 78.25 279 LYS A CA 1
ATOM 2279 C C . LYS A 1 279 ? 5.444 -15.574 -12.093 1.00 78.25 279 LYS A C 1
ATOM 2281 O O . LYS A 1 279 ? 5.199 -15.660 -10.893 1.00 78.25 279 LYS A O 1
ATOM 2286 N N . MET A 1 280 ? 5.458 -14.410 -12.744 1.00 76.88 280 MET A N 1
ATOM 2287 C CA . MET A 1 280 ? 5.147 -13.128 -12.097 1.00 76.88 280 MET A CA 1
ATOM 2288 C C . MET A 1 280 ? 3.651 -12.968 -11.836 1.00 76.88 280 MET A C 1
ATOM 2290 O O . MET A 1 280 ? 3.276 -12.477 -10.776 1.00 76.88 280 MET A O 1
ATOM 2294 N N . ASN A 1 281 ? 2.802 -13.455 -12.744 1.00 80.19 281 ASN A N 1
ATOM 2295 C CA . ASN A 1 281 ? 1.352 -13.463 -12.566 1.00 80.19 281 ASN A CA 1
ATOM 2296 C C . ASN A 1 281 ? 0.961 -14.194 -11.282 1.00 80.19 281 ASN A C 1
ATOM 2298 O O . ASN A 1 281 ? 0.369 -13.579 -10.402 1.00 80.19 281 ASN A O 1
ATOM 2302 N N . THR A 1 282 ? 1.442 -15.429 -11.117 1.00 79.25 282 THR A N 1
ATOM 2303 C CA . THR A 1 282 ? 1.110 -16.264 -9.949 1.00 79.25 282 THR A CA 1
ATOM 2304 C C . THR A 1 282 ? 1.544 -15.630 -8.621 1.00 79.25 282 THR A C 1
ATOM 2306 O O . THR A 1 282 ? 0.898 -15.823 -7.594 1.00 79.25 282 THR A O 1
ATOM 2309 N N . LYS A 1 283 ? 2.668 -14.900 -8.612 1.00 79.12 283 LYS A N 1
ATOM 2310 C CA . LYS A 1 283 ? 3.266 -14.351 -7.383 1.00 79.12 283 LYS A CA 1
ATOM 2311 C C . LYS A 1 283 ? 2.804 -12.941 -7.026 1.00 79.12 283 LYS A C 1
ATOM 2313 O O . LYS A 1 283 ? 2.774 -12.601 -5.846 1.00 79.12 283 LYS A O 1
ATOM 2318 N N . VAL A 1 284 ? 2.516 -12.114 -8.027 1.00 82.88 284 VAL A N 1
ATOM 2319 C CA . VAL A 1 284 ? 2.303 -10.670 -7.867 1.00 82.88 284 VAL A CA 1
ATOM 2320 C C . VAL A 1 284 ? 0.924 -10.299 -8.389 1.00 82.88 284 VAL A C 1
ATOM 2322 O O . VAL A 1 284 ? 0.076 -9.855 -7.621 1.00 82.88 284 VAL A O 1
ATOM 2325 N N . TRP A 1 285 ? 0.690 -10.485 -9.688 1.00 83.19 285 TRP A N 1
ATOM 2326 C CA . TRP A 1 285 ? -0.458 -9.871 -10.354 1.00 83.19 285 TRP A CA 1
ATOM 2327 C C . TRP A 1 285 ? -1.794 -10.526 -9.991 1.00 83.19 285 TRP A C 1
ATOM 2329 O O . TRP A 1 285 ? -2.778 -9.813 -9.827 1.00 83.19 285 TRP A O 1
ATOM 2339 N N . ASP A 1 286 ? -1.820 -11.843 -9.767 1.00 85.12 286 ASP A N 1
ATOM 2340 C CA . ASP A 1 286 ? -3.028 -12.587 -9.374 1.00 85.12 286 ASP A CA 1
ATOM 2341 C C . ASP A 1 286 ? -3.514 -12.244 -7.952 1.00 85.12 286 ASP A C 1
ATOM 2343 O O . ASP A 1 286 ? -4.615 -12.621 -7.559 1.00 85.12 286 ASP A O 1
ATOM 2347 N N . LEU A 1 287 ? -2.711 -11.515 -7.166 1.00 84.62 287 LEU A N 1
ATOM 2348 C CA . LEU A 1 287 ? -3.099 -11.054 -5.830 1.00 84.62 287 LEU A CA 1
ATOM 2349 C C . LEU A 1 287 ? -3.985 -9.803 -5.864 1.00 84.62 287 LEU A C 1
ATOM 2351 O O . LEU A 1 287 ? -4.584 -9.453 -4.845 1.00 84.62 287 LEU A O 1
ATOM 2355 N N . PHE A 1 288 ? -4.064 -9.108 -7.001 1.00 81.19 288 PHE A N 1
ATOM 2356 C CA . PHE A 1 288 ? -4.962 -7.970 -7.159 1.00 81.19 288 PHE A CA 1
ATOM 2357 C C . PHE A 1 288 ? -6.386 -8.430 -7.477 1.00 81.19 288 PHE A C 1
ATOM 2359 O O . PHE A 1 288 ? -6.598 -9.339 -8.271 1.00 81.19 288 PHE A O 1
ATOM 2366 N N . TYR A 1 289 ? -7.378 -7.732 -6.917 1.00 73.00 289 TYR A N 1
ATOM 2367 C CA . TYR A 1 289 ? -8.789 -7.988 -7.227 1.00 73.00 289 TYR A CA 1
ATOM 2368 C C . TYR A 1 289 ? -9.142 -7.682 -8.696 1.00 73.00 289 TYR A C 1
ATOM 2370 O O . TYR A 1 289 ? -9.987 -8.351 -9.279 1.00 73.00 289 TYR A O 1
ATOM 2378 N N . GLU A 1 290 ? -8.476 -6.697 -9.310 1.00 76.88 290 GLU A N 1
ATOM 2379 C CA . GLU A 1 290 ? -8.632 -6.339 -10.731 1.00 76.88 290 GLU A CA 1
ATOM 2380 C C . GLU A 1 290 ? -7.309 -6.547 -11.485 1.00 76.88 290 GLU A C 1
ATOM 2382 O O . GLU A 1 290 ? -6.736 -5.603 -12.026 1.00 76.88 290 GLU A O 1
ATOM 2387 N N . ALA A 1 291 ? -6.791 -7.780 -11.473 1.00 78.69 291 ALA A N 1
ATOM 2388 C CA . ALA A 1 291 ? -5.508 -8.116 -12.095 1.00 78.69 291 ALA A CA 1
ATOM 2389 C C . ALA A 1 291 ? -5.460 -7.770 -13.593 1.00 78.69 291 ALA A C 1
ATOM 2391 O O . ALA A 1 291 ? -4.454 -7.253 -14.067 1.00 78.69 291 ALA A O 1
ATOM 2392 N N . ASP A 1 292 ? -6.549 -8.001 -14.329 1.00 80.06 292 ASP A N 1
ATOM 2393 C CA . ASP A 1 292 ? -6.581 -7.782 -15.780 1.00 80.06 292 ASP A CA 1
ATOM 2394 C C . ASP A 1 292 ? -6.513 -6.298 -16.143 1.00 80.06 292 ASP A C 1
ATOM 2396 O O . ASP A 1 292 ? -5.732 -5.911 -17.006 1.00 80.06 292 ASP A O 1
ATOM 2400 N N . ARG A 1 293 ? -7.206 -5.442 -15.386 1.00 82.31 293 ARG A N 1
ATOM 2401 C CA . ARG A 1 293 ? -7.119 -3.986 -15.555 1.00 82.31 293 ARG A CA 1
ATOM 2402 C C . ARG A 1 293 ? -5.697 -3.469 -15.335 1.00 82.31 293 ARG A C 1
ATOM 2404 O O . ARG A 1 293 ? -5.263 -2.564 -16.032 1.00 82.31 293 ARG A O 1
ATOM 2411 N N . VAL A 1 294 ? -4.981 -4.038 -14.367 1.00 81.88 294 VAL A N 1
ATOM 2412 C CA . VAL A 1 294 ? -3.586 -3.671 -14.071 1.00 81.88 294 VAL A CA 1
ATOM 2413 C C . VAL A 1 294 ? -2.617 -4.217 -15.127 1.00 81.88 294 VAL A C 1
ATOM 2415 O O . VAL A 1 294 ? -1.552 -3.646 -15.311 1.00 81.88 294 VAL A O 1
ATOM 2418 N N . ARG A 1 295 ? -2.962 -5.312 -15.816 1.00 82.56 295 ARG A N 1
ATOM 2419 C CA . ARG A 1 295 ? -2.153 -5.881 -16.908 1.00 82.56 295 ARG A CA 1
ATOM 2420 C C . ARG A 1 295 ? -2.304 -5.121 -18.221 1.00 82.56 295 ARG A C 1
ATOM 2422 O O . ARG A 1 295 ? -1.355 -5.083 -18.996 1.00 82.56 295 ARG A O 1
ATOM 2429 N N . GLU A 1 296 ? -3.501 -4.611 -18.495 1.00 82.88 296 GLU A N 1
ATOM 2430 C CA . GLU A 1 296 ? -3.792 -3.827 -19.701 1.00 82.88 296 GLU A CA 1
ATOM 2431 C C . GLU A 1 296 ? -3.238 -2.401 -19.630 1.00 82.88 296 GLU A C 1
ATOM 2433 O O . GLU A 1 296 ? -2.951 -1.803 -20.667 1.00 82.88 296 GLU A O 1
ATOM 2438 N N . MET A 1 297 ? -3.120 -1.869 -18.412 1.00 76.25 297 MET A N 1
ATOM 2439 C CA . MET A 1 297 ? -2.596 -0.538 -18.114 1.00 76.25 297 MET A CA 1
ATOM 2440 C C . MET A 1 297 ? -1.069 -0.468 -18.242 1.00 76.25 297 MET A C 1
ATOM 2442 O O . MET A 1 297 ? -0.589 0.548 -18.795 1.00 76.25 297 MET A O 1
#

Foldseek 3Di:
DVVVCVVVVLVVLVVVLVVCVPPNDLQVNLVSLLVNLVSLLLDDDVVLVCVVVVNDDPPDCDSLNSLVVSLVSCVVRPPDVQSNLSSLLSNLSNCLSSLVLVVSVVSCVVVVVVVVLVVDDLLSQLSNLNSLLSSLVSCLLVPVLVSNQVSLQVCPVVVPVCLSNLVDDDPDPPPPDDPVVVVVSVVSHDDPSSDDDPLQSVLSNLLSLLVPQLVLCLVCVPPPPDDRPHPVNVVLLVVQVPDPDDDDDDDSNSLSSQLSVCVNVVNNVSNLCSCPDPNNCVRHQVPDPPSVSSSVD

Secondary structure (DSSP, 8-state):
-GGGHHHHHHHHHHHHHHHHHHH--HHHHHHHHHHHHHHHTT---HHHHHHHTT-S-TTS--HHHHHHHHHHHHHHH---HHHHHHHHHHHHHHHHHTT-HHHHHHHHHHTTHHHHGGGS-HHHHHHHHHHHHHHHHHHHHTT-HHHHHHHHHHHHHTS-HHHHTTS------TTS--HHHHHHHHHTPPPGGGPPPHHHHHHHHHHHHHHHHHHHHHHTSS-TT---S-HHHHHHHHHHHH-S--PPP-SHHHHHHHHHHHHHTT-HHHHHHHHS-HHHHHHTGGGSTTHHHHHH-

Sequence (297 aa):
ERLKDEVTVTKIIASVLIYFERVGNENEICRAYLRKIEHLYYKFDPNVLKKKKGEIPVTEVTSMDLMDKFCKFIYAKDNTDRIRTRAILAHIYHHALHDNWFQARDLVLMSHLQETIHVADPPTLILYNRMMANLGLCAFRQGNVKDAHHCLVELMVTAKPKELLAQGLLPQRQHERSAEQEKVEKQRQMPFHMHINLELLECVYLVSAMLLEIPYIAAHEFDARRRMISKTFYQQLRSSERQSLVGPPESMREHVVAAAKAMRCGNWQACSNFIVNKKMNTKVWDLFYEADRVREM

Nearest PDB structures (foldseek):
  8ppl-assembly1_Iy  TM=9.426E-01  e=4.014E-23  Homo sapiens
  9bln-assembly1_y  TM=9.400E-01  e=1.893E-21  Homo sapiens
  7qp7-assembly1_y  TM=9.365E-01  e=3.674E-21  Homo sapiens
  6zmw-assembly1_y  TM=9.385E-01  e=5.118E-21  Homo sapiens
  8oz0-assembly1_J  TM=9.395E-01  e=5.796E-21  Homo sapiens